Protein AF-A0A2E3U459-F1 (afdb_monomer_lite)

Secondary structure (DSSP, 8-state):
----STT--SSSTTHHHHHHHHHTT-SSHHHHHHHHHHHHTTSPPPTTSHHHHHHHTT---HHHHHHHHHHHS-HHHHGGGHHHHH-S-GGG--HHHHHHHHHHHHHHH-TTSTTHHHHHHHHHHHHHHHHHHHHHHHTTT-HHHHHHHHHHHHHHHHT-TT--TTSHHHHHHHHHHHHHHHHHHHHHHHHHH-HHHHHHHTT-S-GGGGGS-EEETTTEEE-HHHHHHHHHHHHHHHHTT-S---HHHHHHHHHHHHS-GGGTTS---THHHHHHHHHHHTTPPPPHHHHHHHTHHHHHTTT--S-SHHHHHHHHHHHHHHHHHHHHHHTT--HHHHHHHHHTHHHHHHHHHHHHHHHHHHHTTTHHHHTT--

Foldseek 3Di:
DPPDDLLDFQACFCVVVLLLVLQLQHLFSVVVVQVLVCLLLVHRDDCPPPQNVCSPNSNDDPVSVVVVVVVRHDPVSVVVVVVVVPDPPVSLDGRLVSLLSSLVSVCVVPVPALCNLLSVLSNVVSVVRNVLSVVLVVPPDDPVVSQVSVQVVNCVQLVQPPQGPVDPVSVLLSLLSNLLLVLLSLQVSCVRNDPVSVVVCPPPLGPLLQQAWDDDVLPDICASLNSVVVVLQCVLCVVVVHNHDDPLVLLQLQQLLLDDPVPNVDRGDSPVVVVVVVCSVVLDADHPVVCVNRRQSSQVVVVHGPDDPSNSSVSSSSSSRRVSVVVCVVVPDTSVVSSVSRNCSSVSNVVSVVSSVVSVVVVVVVPVVPVVPD

Sequence (374 aa):
MNFTSTADGILFNNLVSLIFREAERERTTGEVIRSGFSFVLRRKVGADSTLFRKFSQSKIQPEDVWSFLRRNLTENQLSEFSDIFADEDWSAHGDWELIDRTAKAFIAKDPRESTAIFWFFLRNLCRSEREIHAQLSQLSGDKLVLTSFYNGMVERIMILPGFDCQDPFSRQKYLVARVLYWAALVELYLRVSSEKYRKDIGNEKAALTFFLPQATNDKALIRSVEVFLNKQKQIWAYQCGKEKITDKRFFEDITNASLSPRQREKNPDISKVKKIFQRWRRGSPLRLVNLEKFIDPLYSAKSMTLRNEVTILMIPIINLFDYVQRQLLMQGLSNTEIESMFKEYNRYVDLVTQAYERTTHNINFIDYDIEAKL

Radius of gyration: 22.43 Å; chains: 1; bounding box: 54×61×64 Å

Structure (mmCIF, N/CA/C/O backbone):
data_AF-A0A2E3U459-F1
#
_entry.id   AF-A0A2E3U459-F1
#
loop_
_atom_site.group_PDB
_atom_site.id
_atom_site.type_symbol
_atom_site.label_atom_id
_atom_site.label_alt_id
_atom_site.label_comp_id
_atom_site.label_asym_id
_atom_site.label_entity_id
_atom_site.label_seq_id
_atom_site.pdbx_PDB_ins_code
_atom_site.Cartn_x
_atom_site.Cartn_y
_atom_site.Cartn_z
_atom_site.occupancy
_atom_site.B_iso_or_equiv
_atom_site.auth_seq_id
_atom_site.auth_comp_id
_atom_site.auth_asym_id
_atom_site.auth_atom_id
_atom_site.pdbx_PDB_model_num
ATOM 1 N N . MET A 1 1 ? 0.300 -11.472 17.219 1.00 34.12 1 MET A N 1
ATOM 2 C CA . MET A 1 1 ? -0.002 -10.220 17.943 1.00 34.12 1 MET A CA 1
ATOM 3 C C . MET A 1 1 ? -1.121 -10.541 18.915 1.00 34.12 1 MET A C 1
ATOM 5 O O . MET A 1 1 ? -2.147 -11.033 18.461 1.00 34.12 1 MET A O 1
ATOM 9 N N . ASN A 1 2 ? -0.895 -10.363 20.217 1.00 23.38 2 ASN A N 1
ATOM 10 C CA . ASN A 1 2 ? -1.951 -10.477 21.224 1.00 23.38 2 ASN A CA 1
ATOM 11 C C . ASN A 1 2 ? -2.655 -9.119 21.295 1.00 23.38 2 ASN A C 1
ATOM 13 O O . ASN A 1 2 ? -2.133 -8.191 21.899 1.00 23.38 2 ASN A O 1
ATOM 17 N N . PHE A 1 3 ? -3.779 -9.005 20.592 1.00 38.19 3 PHE A N 1
ATOM 18 C CA . PHE A 1 3 ? -4.669 -7.846 20.617 1.00 38.19 3 PHE A CA 1
ATOM 19 C C . PHE A 1 3 ? -5.677 -8.061 21.748 1.00 38.19 3 PHE A C 1
ATOM 21 O O . PHE A 1 3 ? -6.647 -8.801 21.582 1.00 38.19 3 PHE A O 1
ATOM 28 N N . THR A 1 4 ? -5.367 -7.555 22.941 1.00 31.73 4 THR A N 1
ATOM 29 C CA . THR A 1 4 ? -6.214 -7.699 24.140 1.00 31.73 4 THR A CA 1
ATOM 30 C C . THR A 1 4 ? -6.370 -6.396 24.920 1.00 31.73 4 THR A C 1
ATOM 32 O O . THR A 1 4 ? -6.851 -6.447 26.049 1.00 31.73 4 THR A O 1
ATOM 35 N N . SER A 1 5 ? -5.979 -5.240 24.374 1.00 36.59 5 SER A N 1
ATOM 36 C CA . SER A 1 5 ? -6.198 -3.961 25.054 1.00 36.59 5 SER A CA 1
ATOM 37 C C . SER A 1 5 ? -7.223 -3.107 24.316 1.00 36.59 5 SER A C 1
ATOM 39 O O . SER A 1 5 ? -7.267 -3.030 23.093 1.00 36.59 5 SER A O 1
ATOM 41 N N . THR A 1 6 ? -8.027 -2.402 25.104 1.00 38.84 6 THR A N 1
ATOM 42 C CA . THR A 1 6 ? -8.925 -1.298 24.728 1.00 38.84 6 THR A CA 1
ATOM 43 C C . THR A 1 6 ? -8.226 -0.147 23.977 1.00 38.84 6 THR A C 1
ATOM 45 O O . THR A 1 6 ? -8.877 0.818 23.583 1.00 38.84 6 THR A O 1
ATOM 48 N N . ALA A 1 7 ? -6.914 -0.261 23.746 1.00 39.72 7 ALA A N 1
ATOM 49 C CA . ALA A 1 7 ? -6.083 0.648 22.972 1.00 39.72 7 ALA A CA 1
ATOM 50 C C . ALA A 1 7 ? -6.072 0.339 21.463 1.00 39.72 7 ALA A C 1
ATOM 52 O O . ALA A 1 7 ? -5.478 1.099 20.708 1.00 39.72 7 ALA A O 1
ATOM 53 N N . ASP A 1 8 ? -6.718 -0.731 20.986 1.00 55.09 8 ASP A N 1
ATOM 54 C CA . ASP A 1 8 ? -6.738 -1.105 19.566 1.00 55.09 8 ASP A CA 1
ATOM 55 C C . ASP A 1 8 ? -7.752 -0.279 18.751 1.00 55.09 8 ASP A C 1
ATOM 57 O O . ASP A 1 8 ? -8.859 -0.729 18.472 1.00 55.09 8 ASP A O 1
ATOM 61 N N . GLY A 1 9 ? -7.386 0.937 18.337 1.00 58.59 9 GLY A N 1
ATOM 62 C CA . GLY A 1 9 ? -8.210 1.748 17.430 1.00 58.59 9 GLY A CA 1
ATOM 63 C C . GLY A 1 9 ? -8.584 1.062 16.110 1.00 58.59 9 GLY A C 1
ATOM 64 O O . GLY A 1 9 ? -7.989 0.058 15.699 1.00 58.59 9 GLY A O 1
ATOM 65 N N . ILE A 1 10 ? -9.626 1.591 15.465 1.00 72.12 10 ILE A N 1
ATOM 66 C CA . ILE A 1 10 ? -10.333 0.921 14.366 1.00 72.12 10 ILE A CA 1
ATOM 67 C C . ILE A 1 10 ? -9.652 1.153 13.016 1.00 72.12 10 ILE A C 1
ATOM 69 O O . ILE A 1 10 ? -9.473 0.229 12.225 1.00 72.12 10 ILE A O 1
ATOM 73 N N . LEU A 1 11 ? -9.279 2.393 12.711 1.00 75.00 11 LEU A N 1
ATOM 74 C CA . LEU A 1 11 ? -8.894 2.762 11.354 1.00 75.00 11 LEU A CA 1
ATOM 75 C C . LEU A 1 11 ? -7.394 2.963 11.259 1.00 75.00 11 LEU A C 1
ATOM 77 O O . LEU A 1 11 ? -6.711 2.222 10.545 1.00 75.00 11 LEU A O 1
ATOM 81 N N . PHE A 1 12 ? -6.854 3.915 12.006 1.00 72.50 12 PHE A N 1
ATOM 82 C CA . PHE A 1 12 ? -5.465 4.323 11.867 1.00 72.50 12 PHE A CA 1
ATOM 83 C C . PHE A 1 12 ? -4.547 3.752 12.932 1.00 72.50 12 PHE A C 1
ATOM 85 O O . PHE A 1 12 ? -3.337 3.768 12.739 1.00 72.50 12 PHE A O 1
ATOM 92 N N . ASN A 1 13 ? -5.069 3.193 14.019 1.00 65.75 13 ASN A N 1
ATOM 93 C CA . ASN A 1 13 ? -4.212 2.753 15.109 1.00 65.75 13 ASN A CA 1
ATOM 94 C C . ASN A 1 13 ? -3.290 1.568 14.752 1.00 65.75 13 ASN A C 1
ATOM 96 O O . ASN A 1 13 ? -3.774 0.497 14.389 1.00 65.75 13 ASN A O 1
ATOM 100 N N . ASN A 1 14 ? -1.974 1.711 14.883 1.00 61.81 14 ASN A N 1
ATOM 101 C CA . ASN A 1 14 ? -0.933 0.838 14.317 1.00 61.81 14 ASN A CA 1
ATOM 102 C C . ASN A 1 14 ? -0.624 1.044 12.819 1.00 61.81 14 ASN A C 1
ATOM 104 O O . ASN A 1 14 ? 0.179 0.280 12.288 1.00 61.81 14 ASN A O 1
ATOM 108 N N . LEU A 1 15 ? -1.207 2.024 12.113 1.00 66.19 15 LEU A N 1
ATOM 109 C CA . LEU A 1 15 ? -0.804 2.368 10.738 1.00 66.19 15 LEU A CA 1
ATOM 110 C C . LEU A 1 15 ? 0.677 2.717 10.687 1.00 66.19 15 LEU A C 1
ATOM 112 O O . LEU A 1 15 ? 1.437 2.159 9.899 1.00 66.19 15 LEU A O 1
ATOM 116 N N . VAL A 1 16 ? 1.081 3.640 11.546 1.00 59.34 16 VAL A N 1
ATOM 117 C CA . VAL A 1 16 ? 2.442 4.142 11.619 1.00 59.34 16 VAL A CA 1
ATOM 118 C C . VAL A 1 16 ? 3.347 3.010 12.092 1.00 59.34 16 VAL A C 1
ATOM 120 O O . VAL A 1 16 ? 4.376 2.781 11.469 1.00 59.34 16 VAL A O 1
ATOM 123 N N . SER A 1 17 ? 2.915 2.201 13.063 1.00 57.81 17 SER A N 1
ATOM 124 C CA . SER A 1 17 ? 3.640 0.995 13.497 1.00 57.81 17 SER A CA 1
ATOM 125 C C . SER A 1 17 ? 3.774 -0.092 12.416 1.00 57.81 17 SER A C 1
ATOM 127 O O . SER A 1 17 ? 4.816 -0.734 12.320 1.00 57.81 17 SER A O 1
ATOM 129 N N . LEU A 1 18 ? 2.763 -0.319 11.575 1.00 60.22 18 LEU A N 1
ATOM 130 C CA . LEU A 1 18 ? 2.802 -1.285 10.467 1.00 60.22 18 LEU A CA 1
ATOM 131 C C . LEU A 1 18 ? 3.670 -0.780 9.318 1.00 60.22 18 LEU A C 1
ATOM 133 O O . LEU A 1 18 ? 4.485 -1.538 8.793 1.00 60.22 18 LEU A O 1
ATOM 137 N N . ILE A 1 19 ? 3.560 0.509 8.986 1.00 60.44 19 ILE A N 1
ATOM 138 C CA . ILE A 1 19 ? 4.495 1.184 8.085 1.00 60.44 19 ILE A CA 1
ATOM 139 C C . ILE A 1 19 ? 5.910 1.084 8.663 1.00 60.44 19 ILE A C 1
ATOM 141 O O . ILE A 1 19 ? 6.836 0.801 7.911 1.00 60.44 19 ILE A O 1
ATOM 145 N N . PHE A 1 20 ? 6.089 1.259 9.977 1.00 53.72 20 PHE A N 1
ATOM 146 C CA . PHE A 1 20 ? 7.376 1.146 10.659 1.00 53.72 20 PHE A CA 1
ATOM 147 C C . PHE A 1 20 ? 7.918 -0.281 10.655 1.00 53.72 20 PHE A C 1
ATOM 149 O O . PHE A 1 20 ? 9.101 -0.433 10.403 1.00 53.72 20 PHE A O 1
ATOM 156 N N . ARG A 1 21 ? 7.104 -1.323 10.851 1.00 56.62 21 ARG A N 1
ATOM 157 C CA . ARG A 1 21 ? 7.537 -2.733 10.770 1.00 56.62 21 ARG A CA 1
ATOM 158 C C . ARG A 1 21 ? 7.889 -3.158 9.352 1.00 56.62 21 ARG A C 1
ATOM 160 O O . ARG A 1 21 ? 8.852 -3.891 9.145 1.00 56.62 21 ARG A O 1
ATOM 167 N N . GLU A 1 22 ? 7.170 -2.649 8.358 1.00 52.19 22 GLU A N 1
ATOM 168 C CA . GLU A 1 22 ? 7.613 -2.771 6.970 1.00 52.19 22 GLU A CA 1
ATOM 169 C C . GLU A 1 22 ? 8.895 -1.968 6.715 1.00 52.19 22 GLU A C 1
ATOM 171 O O . GLU A 1 22 ? 9.795 -2.415 5.998 1.00 52.19 22 GLU A O 1
ATOM 176 N N . ALA A 1 23 ? 9.031 -0.815 7.368 1.00 48.88 23 ALA A N 1
ATOM 177 C CA . ALA A 1 23 ? 10.212 0.028 7.297 1.00 48.88 23 ALA A CA 1
ATOM 178 C C . ALA A 1 23 ? 11.411 -0.454 8.120 1.00 48.88 23 ALA A C 1
ATOM 180 O O . ALA A 1 23 ? 12.526 -0.041 7.810 1.00 48.88 23 ALA A O 1
ATOM 181 N N . GLU A 1 24 ? 11.239 -1.353 9.098 1.00 46.94 24 GLU A N 1
ATOM 182 C CA . GLU A 1 24 ? 12.314 -1.981 9.882 1.00 46.94 24 GLU A CA 1
ATOM 183 C C . GLU A 1 24 ? 13.337 -2.645 8.954 1.00 46.94 24 GLU A C 1
ATOM 185 O O . GLU A 1 24 ? 14.460 -2.928 9.358 1.00 46.94 24 GLU A O 1
ATOM 190 N N . ARG A 1 25 ? 12.989 -2.869 7.685 1.00 50.03 25 ARG A N 1
ATOM 191 C CA . ARG A 1 25 ? 13.869 -3.445 6.676 1.00 50.03 25 ARG A CA 1
ATOM 192 C C . ARG A 1 25 ? 14.591 -2.410 5.793 1.00 50.03 25 ARG A C 1
ATOM 194 O O . ARG A 1 25 ? 15.445 -2.841 5.007 1.00 50.03 25 ARG A O 1
ATOM 201 N N . GLU A 1 26 ? 14.309 -1.090 5.864 1.00 46.47 26 GLU A N 1
ATOM 202 C CA . GLU A 1 26 ? 14.740 -0.099 4.843 1.00 46.47 26 GLU A CA 1
ATOM 203 C C . GLU A 1 26 ? 14.981 1.375 5.263 1.00 46.47 26 GLU A C 1
ATOM 205 O O . GLU A 1 26 ? 14.420 1.900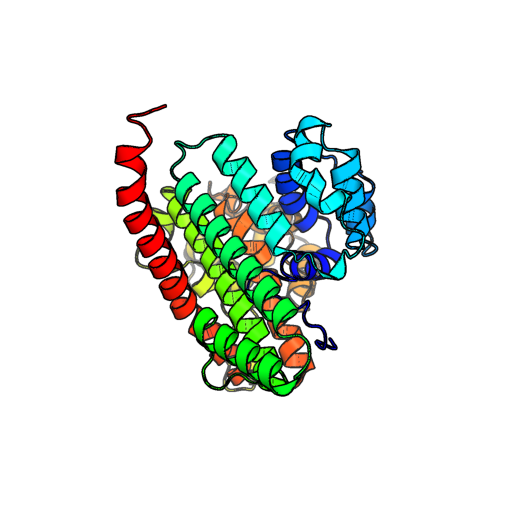 6.212 1.00 46.47 26 GLU A O 1
ATOM 210 N N . ARG A 1 27 ? 15.788 2.093 4.451 1.00 43.50 27 ARG A N 1
ATOM 211 C CA . ARG A 1 27 ? 16.067 3.550 4.539 1.00 43.50 27 ARG A CA 1
ATOM 212 C C . ARG A 1 27 ? 15.015 4.445 3.842 1.00 43.50 27 ARG A C 1
ATOM 214 O O . ARG A 1 27 ? 15.046 5.655 4.031 1.00 43.50 27 ARG A O 1
ATOM 221 N N . THR A 1 28 ? 14.120 3.885 3.021 1.00 44.66 28 THR A N 1
ATOM 222 C CA . THR A 1 28 ? 13.336 4.630 2.004 1.00 44.66 28 THR A CA 1
ATOM 223 C C . THR A 1 28 ? 11.901 4.955 2.423 1.00 44.66 28 THR A C 1
ATOM 225 O O . THR A 1 28 ? 11.441 6.060 2.160 1.00 44.66 28 THR A O 1
ATOM 228 N N . THR A 1 29 ? 11.227 4.092 3.194 1.00 46.66 29 THR A N 1
ATOM 229 C CA . THR A 1 29 ? 10.050 4.509 3.989 1.00 46.66 29 THR A CA 1
ATOM 230 C C . THR A 1 29 ? 10.434 5.648 4.936 1.00 46.66 29 THR A C 1
ATOM 232 O O . THR A 1 29 ? 9.652 6.556 5.198 1.00 46.66 29 THR A O 1
ATOM 235 N N . GLY A 1 30 ? 11.710 5.663 5.335 1.00 48.78 30 GLY A N 1
ATOM 236 C CA . GLY A 1 30 ? 12.344 6.760 6.039 1.00 48.78 30 GLY A CA 1
ATOM 237 C C . GLY A 1 30 ? 12.298 8.061 5.259 1.00 48.78 30 GLY A C 1
ATOM 238 O O . GLY A 1 30 ? 12.213 9.084 5.898 1.00 48.78 30 GLY A O 1
ATOM 239 N N . GLU A 1 31 ? 12.281 8.084 3.924 1.00 50.50 31 GLU A N 1
ATOM 240 C CA . GLU A 1 31 ? 12.182 9.326 3.146 1.00 50.50 31 GLU A CA 1
ATOM 241 C C . GLU A 1 31 ? 10.766 9.885 3.066 1.00 50.50 31 GLU A C 1
ATOM 243 O O . GLU A 1 31 ? 10.611 11.098 3.176 1.00 50.50 31 GLU A O 1
ATOM 248 N N . VAL A 1 32 ? 9.744 9.036 2.927 1.00 53.66 32 VAL A N 1
ATOM 249 C CA . VAL A 1 32 ? 8.334 9.467 2.988 1.00 53.66 32 VAL A CA 1
ATOM 250 C C . VAL A 1 32 ? 8.012 9.958 4.398 1.00 53.66 32 VAL A C 1
ATOM 252 O O . VAL A 1 32 ? 7.531 11.075 4.571 1.00 53.66 32 VAL A O 1
ATOM 255 N N . ILE A 1 33 ? 8.401 9.186 5.416 1.00 58.25 33 ILE A N 1
ATOM 256 C CA . ILE A 1 33 ? 8.259 9.558 6.827 1.00 58.25 33 ILE A CA 1
ATOM 257 C C . ILE A 1 33 ? 9.072 10.821 7.142 1.00 58.25 33 ILE A C 1
ATOM 259 O O . ILE A 1 33 ? 8.555 11.750 7.750 1.00 58.25 33 ILE A O 1
ATOM 263 N N . ARG A 1 34 ? 10.321 10.928 6.677 1.00 61.53 34 ARG A N 1
ATOM 264 C CA . ARG A 1 34 ? 11.170 12.126 6.831 1.00 61.53 34 ARG A CA 1
ATOM 265 C C . ARG A 1 34 ? 10.618 13.324 6.092 1.00 61.53 34 ARG A C 1
ATOM 267 O O . ARG A 1 34 ? 10.808 14.428 6.582 1.00 61.53 34 ARG A O 1
ATOM 274 N N . SER A 1 35 ? 9.952 13.141 4.956 1.00 53.75 35 SER A N 1
ATOM 275 C CA . SER A 1 35 ? 9.258 14.222 4.250 1.00 53.75 35 SER A CA 1
ATOM 276 C C . SER A 1 35 ? 8.041 14.683 5.052 1.00 53.75 35 SER A C 1
ATOM 278 O O . SER A 1 35 ? 7.885 15.885 5.241 1.00 53.75 35 SER A O 1
ATOM 280 N N . GLY A 1 36 ? 7.275 13.753 5.636 1.00 58.12 36 GLY A N 1
ATOM 281 C CA . GLY A 1 36 ? 6.204 14.053 6.594 1.00 58.12 36 GLY A CA 1
ATOM 282 C C . GLY A 1 36 ? 6.707 14.816 7.824 1.00 58.12 36 GLY A C 1
ATOM 283 O O . GLY A 1 36 ? 6.218 15.902 8.119 1.00 58.12 36 GLY A O 1
ATOM 284 N N . PHE A 1 37 ? 7.767 14.338 8.483 1.00 62.78 37 PHE A N 1
ATOM 285 C CA . PHE A 1 37 ? 8.395 15.062 9.594 1.00 62.78 37 PHE A CA 1
ATOM 286 C C . PHE A 1 37 ? 8.996 16.395 9.156 1.00 62.78 37 PHE A C 1
ATOM 288 O O . PHE A 1 37 ? 8.890 17.369 9.886 1.00 62.78 37 PHE A O 1
ATOM 295 N N . SER A 1 38 ? 9.607 16.479 7.973 1.00 57.81 38 SER A N 1
ATOM 296 C CA . SER A 1 38 ? 10.156 17.747 7.478 1.00 57.81 38 SER A CA 1
ATOM 297 C C . SER A 1 38 ? 9.061 18.779 7.235 1.00 57.81 38 SER A C 1
ATOM 299 O O . SER A 1 38 ? 9.273 19.971 7.450 1.00 57.81 38 SER A O 1
ATOM 301 N N . PHE A 1 39 ? 7.884 18.314 6.820 1.00 56.72 39 PHE A N 1
ATOM 302 C CA . PHE A 1 39 ? 6.702 19.137 6.642 1.00 56.72 39 PHE A CA 1
ATOM 303 C C . PHE A 1 39 ? 6.140 19.613 7.989 1.00 56.72 39 PHE A C 1
ATOM 305 O O . PHE A 1 39 ? 6.008 20.818 8.192 1.00 56.72 39 PHE A O 1
ATOM 312 N N . VAL A 1 40 ? 5.903 18.692 8.933 1.00 57.31 40 VAL A N 1
ATOM 313 C CA . VAL A 1 40 ? 5.402 19.003 10.289 1.00 57.31 40 VAL A CA 1
ATOM 314 C C . VAL A 1 40 ? 6.350 19.951 11.026 1.00 57.31 40 VAL A C 1
ATOM 316 O O . VAL A 1 40 ? 5.928 20.947 11.607 1.00 57.31 40 VAL A O 1
ATOM 319 N N . LEU A 1 41 ? 7.653 19.690 10.947 1.00 58.22 41 LEU A N 1
ATOM 320 C CA . LEU A 1 41 ? 8.685 20.499 11.593 1.00 58.22 41 LEU A CA 1
ATOM 321 C C . LEU A 1 41 ? 9.022 21.779 10.812 1.00 58.22 41 LEU A C 1
ATOM 323 O O . LEU A 1 41 ? 9.841 22.567 11.278 1.00 58.22 41 LEU A O 1
ATOM 327 N N . ARG A 1 42 ? 8.437 21.976 9.619 1.00 59.34 42 ARG A N 1
ATOM 328 C CA . ARG A 1 42 ? 8.737 23.071 8.675 1.00 59.34 42 ARG A CA 1
ATOM 329 C C . ARG A 1 42 ? 10.238 23.262 8.411 1.00 59.34 42 ARG A C 1
ATOM 331 O O . ARG A 1 42 ? 10.707 24.372 8.176 1.00 59.34 42 ARG A O 1
ATOM 338 N N . ARG A 1 43 ? 11.010 22.174 8.441 1.00 60.09 43 ARG A N 1
ATOM 339 C CA . ARG A 1 43 ? 12.459 22.178 8.202 1.00 60.09 43 ARG A CA 1
ATOM 340 C C . ARG A 1 43 ? 12.936 20.849 7.658 1.00 60.09 43 ARG A C 1
ATOM 342 O O . ARG A 1 43 ? 12.358 19.809 7.941 1.00 60.09 43 ARG A O 1
ATOM 349 N N . LYS A 1 44 ? 14.045 20.860 6.924 1.00 63.31 44 LYS A N 1
ATOM 350 C CA . LYS A 1 44 ? 14.628 19.636 6.372 1.00 63.31 44 LYS A CA 1
ATOM 351 C C . LYS A 1 44 ? 15.141 18.737 7.496 1.00 63.31 44 LYS A C 1
ATOM 353 O O . LYS A 1 44 ? 16.050 19.111 8.232 1.00 63.31 44 LYS A O 1
ATOM 358 N N . VAL A 1 45 ? 14.607 17.526 7.580 1.00 61.16 45 VAL A N 1
ATOM 359 C CA . VAL A 1 45 ? 15.110 16.505 8.493 1.00 61.16 45 VAL A CA 1
ATOM 360 C C . VAL A 1 45 ? 16.166 15.662 7.780 1.00 61.16 45 VAL A C 1
ATOM 362 O O . VAL A 1 45 ? 15.951 15.129 6.685 1.00 61.16 45 VAL A O 1
ATOM 365 N N . GLY A 1 46 ? 17.354 15.583 8.380 1.00 56.47 46 GLY A N 1
ATOM 366 C CA . GLY A 1 46 ? 18.466 14.787 7.867 1.00 56.47 46 GLY A CA 1
ATOM 367 C C . GLY A 1 46 ? 18.242 13.286 8.062 1.00 56.47 46 GLY A C 1
ATOM 368 O O . GLY A 1 46 ? 17.640 12.867 9.049 1.00 56.47 46 GLY A O 1
ATOM 369 N N . ALA A 1 47 ? 18.764 12.474 7.139 1.00 52.09 47 ALA A N 1
ATOM 370 C CA . ALA A 1 47 ? 18.749 11.012 7.256 1.00 52.09 47 ALA A CA 1
ATOM 371 C C . ALA A 1 47 ? 19.568 10.497 8.461 1.00 52.09 47 ALA A C 1
ATOM 373 O O . ALA A 1 47 ? 19.337 9.387 8.929 1.00 52.09 47 ALA A O 1
ATOM 374 N N . ASP A 1 48 ? 20.478 11.322 8.989 1.00 51.81 48 ASP A N 1
ATOM 375 C CA . ASP A 1 48 ? 21.363 10.984 10.110 1.00 51.81 48 ASP A CA 1
ATOM 376 C C . ASP A 1 48 ? 20.790 11.312 11.492 1.00 51.81 48 ASP A C 1
ATOM 378 O O . ASP A 1 48 ? 21.480 11.108 12.500 1.00 51.81 48 ASP A O 1
ATOM 382 N N . SER A 1 49 ? 19.548 11.811 11.564 1.00 65.56 49 SER A N 1
ATOM 383 C CA . SER A 1 49 ? 18.899 12.051 12.852 1.00 65.56 49 SER A CA 1
ATOM 384 C C . SER A 1 49 ? 18.829 10.745 13.650 1.00 65.56 49 SER A C 1
ATOM 386 O O . SER A 1 49 ? 18.680 9.660 13.084 1.00 65.56 49 SER A O 1
ATOM 388 N N . THR A 1 50 ? 18.947 10.826 14.977 1.00 69.25 50 THR A N 1
ATOM 389 C CA . THR A 1 50 ? 18.935 9.640 15.849 1.00 69.25 50 THR A CA 1
ATOM 390 C C . THR A 1 50 ? 17.691 8.779 15.619 1.00 69.25 50 THR A C 1
ATOM 392 O O . THR A 1 50 ? 17.799 7.556 15.632 1.00 69.25 50 THR A O 1
ATOM 395 N N . LEU A 1 51 ? 16.550 9.407 15.305 1.00 70.38 51 LEU A N 1
ATOM 396 C CA . LEU A 1 51 ? 15.322 8.721 14.910 1.00 70.38 51 LEU A CA 1
ATOM 397 C C . LEU A 1 51 ? 15.525 7.900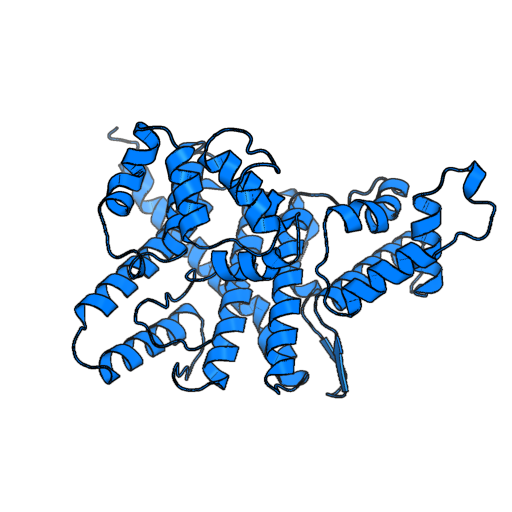 13.632 1.00 70.38 51 LEU A C 1
ATOM 399 O O . LEU A 1 51 ? 15.316 6.693 13.646 1.00 70.38 51 LEU A O 1
ATOM 403 N N . PHE A 1 52 ? 15.991 8.524 12.545 1.00 62.97 52 PHE A N 1
ATOM 404 C CA . PHE A 1 52 ? 16.177 7.844 11.255 1.00 62.97 52 PHE A CA 1
ATOM 405 C C . PHE A 1 52 ? 17.330 6.828 11.266 1.00 62.97 52 PHE A C 1
ATOM 407 O O . PHE A 1 52 ? 17.320 5.855 10.510 1.00 62.97 52 PHE A O 1
ATOM 414 N N . ARG A 1 53 ? 18.290 6.980 12.184 1.00 63.59 53 ARG A N 1
ATOM 415 C CA . ARG A 1 53 ? 19.332 5.981 12.436 1.00 63.59 53 ARG A CA 1
ATOM 416 C C . ARG A 1 53 ? 18.776 4.758 13.157 1.00 63.59 53 ARG A C 1
ATOM 418 O O . ARG A 1 53 ? 18.998 3.648 12.678 1.00 63.59 53 ARG A O 1
ATOM 425 N N . LYS A 1 54 ? 18.023 4.952 14.247 1.00 64.50 54 LYS A N 1
ATOM 426 C CA . LYS A 1 54 ? 17.320 3.865 14.955 1.00 64.50 54 LYS A CA 1
ATOM 427 C C . LYS A 1 54 ? 16.328 3.153 14.037 1.00 64.50 54 LYS A C 1
ATOM 429 O O . LYS A 1 54 ? 16.287 1.927 14.017 1.00 64.50 54 LYS A O 1
ATOM 434 N N . PHE A 1 55 ? 15.635 3.921 13.205 1.00 57.59 55 PHE A N 1
ATOM 435 C CA . PHE A 1 55 ? 14.782 3.446 12.121 1.00 57.59 55 PHE A CA 1
ATOM 436 C C . PHE A 1 55 ? 15.546 2.549 11.136 1.00 57.59 55 PHE A C 1
ATOM 438 O O . PHE A 1 55 ? 15.155 1.412 10.910 1.00 57.59 55 PHE A O 1
ATOM 445 N N . SER A 1 56 ? 16.704 2.994 10.630 1.00 50.12 56 SER A N 1
ATOM 446 C CA . SER A 1 56 ? 17.529 2.196 9.704 1.00 50.12 56 SER A CA 1
ATOM 447 C C . SER A 1 56 ? 18.127 0.919 10.313 1.00 50.12 56 SER A C 1
ATOM 449 O O . SER A 1 56 ? 18.640 0.078 9.577 1.00 50.12 56 SER A O 1
ATOM 451 N N . GLN A 1 57 ? 18.101 0.803 11.644 1.00 56.69 57 GLN A N 1
ATOM 452 C CA . GLN A 1 57 ? 18.645 -0.312 12.421 1.00 56.69 57 GLN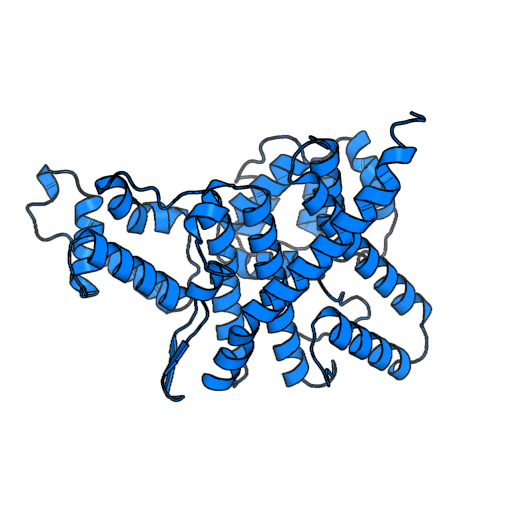 A CA 1
ATOM 453 C C . GLN A 1 57 ? 17.559 -1.200 13.043 1.00 56.69 57 GLN A C 1
ATOM 455 O O . GLN A 1 57 ? 17.910 -2.089 13.816 1.00 56.69 57 GLN A O 1
ATOM 460 N N . SER A 1 58 ? 16.276 -0.958 12.746 1.00 49.53 58 SER A N 1
ATOM 461 C CA . SER A 1 58 ? 15.152 -1.731 13.302 1.00 49.53 58 SER A CA 1
ATOM 462 C C . SER A 1 58 ? 15.067 -1.667 14.838 1.00 49.53 58 SER A C 1
ATOM 464 O O . SER A 1 58 ? 14.708 -2.637 15.496 1.00 49.53 58 SER A O 1
ATOM 466 N N . LYS A 1 59 ? 15.459 -0.533 15.430 1.00 62.38 59 LYS A N 1
ATOM 467 C CA . LYS A 1 59 ? 15.495 -0.314 16.891 1.00 62.38 59 LYS A CA 1
ATOM 468 C C . LYS A 1 59 ? 14.587 0.826 17.343 1.00 62.38 59 LYS A C 1
ATOM 470 O O . LYS A 1 59 ? 14.777 1.350 18.436 1.00 62.38 59 LYS A O 1
ATOM 475 N N . ILE A 1 60 ? 13.683 1.266 16.472 1.00 60.91 60 ILE A N 1
ATOM 476 C CA . ILE A 1 60 ? 12.776 2.369 16.765 1.00 60.91 60 ILE A CA 1
ATOM 477 C C . ILE A 1 60 ? 11.664 1.885 17.696 1.00 60.91 60 ILE A C 1
ATOM 479 O O . ILE A 1 60 ? 11.057 0.848 17.448 1.00 60.91 60 ILE A O 1
ATOM 483 N N . GLN A 1 61 ? 11.425 2.632 18.763 1.00 60.53 61 GLN A N 1
ATOM 484 C CA . GLN A 1 61 ? 10.277 2.462 19.649 1.00 60.53 61 GLN A CA 1
ATOM 485 C C . GLN A 1 61 ? 9.324 3.660 19.490 1.00 60.53 61 GLN A C 1
ATOM 487 O O . GLN A 1 61 ? 9.767 4.718 19.026 1.00 60.53 61 GLN A O 1
ATOM 492 N N . PRO A 1 62 ? 8.033 3.547 19.845 1.00 56.38 62 PRO A N 1
ATOM 493 C CA . PRO A 1 62 ? 7.099 4.677 19.803 1.00 56.38 62 PRO A CA 1
ATOM 494 C C . PRO A 1 62 ? 7.640 5.934 20.509 1.00 56.38 62 PRO A C 1
ATOM 496 O O . PRO A 1 62 ? 7.539 7.047 19.986 1.00 56.38 62 PRO A O 1
ATOM 499 N N . GLU A 1 63 ? 8.336 5.761 21.634 1.00 62.75 63 GLU A N 1
ATOM 500 C CA . GLU A 1 63 ? 8.938 6.841 22.422 1.00 62.75 63 GLU A CA 1
ATOM 501 C C . GLU A 1 63 ? 10.051 7.571 21.661 1.00 62.75 63 GLU A C 1
ATOM 503 O O . GLU A 1 63 ? 10.311 8.749 21.918 1.00 62.75 63 GLU A O 1
ATOM 508 N N . ASP A 1 64 ? 10.709 6.912 20.701 1.00 67.12 64 ASP A N 1
ATOM 509 C CA . ASP A 1 64 ? 11.731 7.543 19.866 1.00 67.12 64 ASP A CA 1
ATOM 510 C C . ASP A 1 64 ? 11.122 8.591 18.936 1.00 67.12 64 ASP A C 1
ATOM 512 O O . ASP A 1 64 ? 11.711 9.660 18.751 1.00 67.12 64 ASP A O 1
ATOM 516 N N . VAL A 1 65 ? 9.947 8.303 18.368 1.00 65.31 65 VAL A N 1
ATOM 517 C CA . VAL A 1 65 ? 9.220 9.210 17.470 1.00 65.31 65 VAL A CA 1
ATOM 518 C C . VAL A 1 65 ? 8.790 10.466 18.224 1.00 65.31 65 VAL A C 1
ATOM 520 O O . VAL A 1 65 ? 9.022 11.585 17.759 1.00 65.31 65 VAL A O 1
ATOM 523 N N . TRP A 1 66 ? 8.250 10.291 19.427 1.00 62.28 66 TRP A N 1
ATOM 524 C CA . TRP A 1 66 ? 7.797 11.399 20.263 1.00 62.28 66 TRP A CA 1
ATOM 525 C C . TRP A 1 66 ? 8.951 12.190 20.874 1.00 62.28 66 TRP A C 1
ATOM 527 O O . TRP A 1 66 ? 8.936 13.420 20.847 1.00 62.28 66 TRP A O 1
ATOM 537 N N . SER A 1 67 ? 10.016 11.518 21.317 1.00 67.81 67 SER A N 1
ATOM 538 C CA . SER A 1 67 ? 11.258 12.178 21.745 1.00 67.81 67 SER A CA 1
ATOM 539 C C . SER A 1 67 ? 11.868 13.006 20.619 1.00 67.81 67 SER A C 1
ATOM 541 O O . SER A 1 67 ? 12.406 14.092 20.848 1.00 67.81 67 SER A O 1
ATOM 543 N N . PHE A 1 68 ? 11.790 12.501 19.387 1.00 71.75 68 PHE A N 1
ATOM 544 C CA . PHE A 1 68 ? 12.225 13.236 18.215 1.00 71.75 68 PHE A CA 1
ATOM 545 C C . PHE A 1 68 ? 11.348 14.466 17.980 1.00 71.75 68 PHE A C 1
ATOM 547 O O . PHE A 1 68 ? 11.896 15.556 17.848 1.00 71.75 68 PHE A O 1
ATOM 554 N N . LEU A 1 69 ? 10.021 14.342 18.000 1.00 66.38 69 LEU A N 1
ATOM 555 C CA . LEU A 1 69 ? 9.116 15.486 17.872 1.00 66.38 69 LEU A CA 1
ATOM 556 C C . LEU A 1 69 ? 9.353 16.534 18.968 1.00 66.38 69 LEU A C 1
ATOM 558 O O . LEU A 1 69 ? 9.575 17.698 18.644 1.00 66.38 69 LEU A O 1
ATOM 562 N N . ARG A 1 70 ? 9.439 16.128 20.241 1.00 67.31 70 ARG A N 1
ATOM 563 C CA . ARG A 1 70 ? 9.641 17.037 21.382 1.00 67.31 70 ARG A CA 1
ATOM 564 C C . ARG A 1 70 ? 10.917 17.870 21.264 1.00 67.31 70 ARG A C 1
ATOM 566 O O . ARG A 1 70 ? 10.928 19.052 21.574 1.00 67.31 70 ARG A O 1
ATOM 573 N N . ARG A 1 71 ? 12.000 17.254 20.785 1.00 69.94 71 ARG A N 1
ATOM 574 C CA . ARG A 1 71 ? 13.286 17.937 20.560 1.00 69.94 71 ARG A CA 1
ATOM 575 C C . ARG A 1 71 ? 13.282 18.842 19.339 1.00 69.94 71 ARG A C 1
ATOM 577 O O . ARG A 1 71 ? 14.210 19.632 19.178 1.00 69.94 71 ARG A O 1
ATOM 584 N N . ASN A 1 72 ? 12.327 18.651 18.430 1.00 66.56 72 ASN A N 1
ATOM 585 C CA . ASN A 1 72 ? 12.371 19.283 17.125 1.00 66.56 72 ASN A CA 1
ATOM 586 C C . ASN A 1 72 ? 11.267 20.311 16.855 1.00 66.56 72 ASN A C 1
ATOM 588 O O . ASN A 1 72 ? 11.408 21.051 15.879 1.00 66.56 72 ASN A O 1
ATOM 592 N N . LEU A 1 73 ? 10.235 20.376 17.686 1.00 67.12 73 LEU A N 1
ATOM 593 C CA . LEU A 1 73 ? 9.163 21.368 17.630 1.00 67.12 73 LEU A CA 1
ATOM 594 C C . LEU A 1 73 ? 9.537 22.613 18.460 1.00 67.12 73 LEU A C 1
ATOM 596 O O . LEU A 1 73 ? 10.238 22.500 19.464 1.00 67.12 73 LEU A O 1
ATOM 600 N N . THR A 1 74 ? 9.095 23.801 18.041 1.00 66.75 74 THR A N 1
ATOM 601 C CA . THR A 1 74 ? 9.213 25.041 18.841 1.00 66.75 74 THR A CA 1
ATOM 602 C C . THR A 1 74 ? 8.232 25.034 20.014 1.00 66.75 74 THR A C 1
ATOM 604 O O . THR A 1 74 ? 7.281 24.268 19.982 1.00 66.75 74 THR A O 1
ATOM 607 N N . GLU A 1 75 ? 8.380 25.900 21.024 1.00 63.34 75 GLU A N 1
ATOM 608 C CA . GLU A 1 75 ? 7.403 25.998 22.132 1.00 63.34 75 GLU A CA 1
ATOM 609 C C . GLU A 1 75 ? 5.966 26.242 21.654 1.00 63.34 75 GLU A C 1
ATOM 611 O O . GLU A 1 75 ? 5.051 25.584 22.134 1.00 63.34 75 GLU A O 1
ATOM 616 N N . ASN A 1 76 ? 5.768 27.095 20.644 1.00 63.44 76 ASN A N 1
ATOM 617 C CA . ASN A 1 76 ? 4.449 27.321 20.040 1.00 63.44 76 ASN A CA 1
ATOM 618 C C . ASN A 1 76 ? 3.907 26.096 19.297 1.00 63.44 76 ASN A C 1
ATOM 620 O O . ASN A 1 76 ? 2.702 25.940 19.168 1.00 63.44 76 ASN A O 1
ATOM 624 N N . GLN A 1 77 ? 4.783 25.245 18.764 1.00 62.66 77 GLN A N 1
ATOM 625 C CA . GLN A 1 77 ? 4.358 23.986 18.167 1.00 62.66 77 GLN A CA 1
ATOM 626 C C . GLN A 1 77 ? 4.112 22.940 19.252 1.00 62.66 77 GLN A C 1
ATOM 628 O O . GLN A 1 77 ? 3.121 22.236 19.171 1.00 62.66 77 GLN A O 1
ATOM 633 N N . LEU A 1 78 ? 4.965 22.861 20.278 1.00 61.91 78 LEU A N 1
ATOM 634 C CA . LEU A 1 78 ? 4.835 21.980 21.440 1.00 61.91 78 LEU A CA 1
ATOM 635 C C . LEU A 1 78 ? 3.578 22.278 22.250 1.00 61.91 78 LEU A C 1
ATOM 637 O O . LEU A 1 78 ? 2.997 21.338 22.774 1.00 61.91 78 LEU A O 1
ATOM 641 N N . SER A 1 79 ? 3.135 23.535 22.324 1.00 61.06 79 SER A N 1
ATOM 642 C CA . SER A 1 79 ? 1.853 23.894 22.933 1.00 61.06 79 SER A CA 1
ATOM 643 C C . SER A 1 79 ? 0.667 23.355 22.136 1.00 61.06 79 SER A C 1
ATOM 645 O O . SER A 1 79 ? -0.368 23.056 22.716 1.00 61.06 79 SER A O 1
ATOM 647 N N . GLU A 1 80 ? 0.815 23.094 20.832 1.00 58.84 80 GLU A N 1
ATOM 648 C CA . GLU A 1 80 ? -0.185 22.308 20.105 1.00 58.84 80 GLU A CA 1
ATOM 649 C C . GLU A 1 80 ? -0.189 20.830 20.528 1.00 58.84 80 GLU A C 1
ATOM 651 O O . GLU A 1 80 ? -1.183 20.153 20.298 1.00 58.84 80 GLU A O 1
ATOM 656 N N . PHE A 1 81 ? 0.880 20.327 21.150 1.00 53.50 81 PHE A N 1
ATOM 657 C CA . PHE A 1 81 ? 1.005 18.967 21.689 1.00 53.50 81 PHE A CA 1
ATOM 658 C C . PHE A 1 81 ? 0.977 18.948 23.234 1.00 53.50 81 PHE A C 1
ATOM 660 O O . PHE A 1 81 ? 1.308 17.923 23.826 1.00 53.50 81 PHE A O 1
ATOM 667 N N . SER A 1 82 ? 0.622 20.051 23.910 1.00 54.25 82 SER A N 1
ATOM 668 C CA . SER A 1 82 ? 0.739 20.166 25.375 1.00 54.25 82 SER A CA 1
ATOM 669 C C . SER A 1 82 ? -0.087 19.126 26.116 1.00 54.25 82 SER A C 1
ATOM 671 O O . SER A 1 82 ? 0.393 18.562 27.092 1.00 54.25 82 SER A O 1
ATOM 673 N N . ASP A 1 83 ? -1.284 18.834 25.609 1.00 52.94 83 ASP A N 1
ATOM 674 C CA . ASP A 1 83 ? -2.211 17.869 26.208 1.00 52.94 83 ASP A CA 1
ATOM 675 C C . ASP A 1 83 ? -1.640 16.444 26.164 1.00 52.94 83 ASP A C 1
ATOM 677 O O . ASP A 1 83 ? -1.877 15.655 27.064 1.00 52.94 83 ASP A O 1
ATOM 681 N N . ILE A 1 84 ? -0.817 16.147 25.153 1.00 49.09 84 ILE A N 1
ATOM 682 C CA . ILE A 1 84 ? -0.131 14.861 24.986 1.00 49.09 84 ILE A CA 1
ATOM 683 C C . ILE A 1 84 ? 1.076 14.775 25.926 1.00 49.09 84 ILE A C 1
ATOM 685 O O . ILE A 1 84 ? 1.354 13.733 26.494 1.00 49.09 84 ILE A O 1
ATOM 689 N N . PHE A 1 85 ? 1.823 15.872 26.098 1.00 46.50 85 PHE A N 1
ATOM 690 C CA . PHE A 1 85 ? 2.994 15.895 26.984 1.00 46.50 85 PHE A CA 1
ATOM 691 C C . PHE A 1 85 ? 2.648 15.968 28.476 1.00 46.50 85 PHE A C 1
ATOM 693 O O . PHE A 1 85 ? 3.551 15.784 29.296 1.00 46.50 85 PHE A O 1
ATOM 700 N N . ALA A 1 86 ? 1.392 16.277 28.805 1.00 47.81 86 ALA A N 1
ATOM 701 C CA . ALA A 1 86 ? 0.868 16.316 30.164 1.00 47.81 86 ALA A CA 1
ATOM 702 C C . ALA A 1 86 ? 0.265 14.974 30.615 1.00 47.81 86 ALA A C 1
ATOM 704 O O . ALA A 1 86 ? 0.173 14.751 31.820 1.00 47.81 86 ALA A O 1
ATOM 705 N N . ASP A 1 87 ? -0.122 14.099 29.680 1.00 46.25 87 ASP A N 1
ATOM 706 C CA . ASP A 1 87 ? -0.708 12.795 29.991 1.00 46.25 87 ASP A CA 1
ATOM 707 C C . ASP A 1 87 ? 0.395 11.737 30.172 1.00 46.25 87 ASP A C 1
ATOM 709 O O . ASP A 1 87 ? 1.222 11.502 29.289 1.00 46.25 87 ASP A O 1
ATOM 713 N N . GLU A 1 88 ? 0.456 11.118 31.352 1.00 42.59 88 GLU A N 1
ATOM 714 C CA . GLU A 1 88 ? 1.450 10.079 31.659 1.00 42.59 88 GLU A CA 1
ATOM 715 C C . GLU A 1 88 ? 1.043 8.701 31.103 1.00 42.59 88 GLU A C 1
ATOM 717 O O . GLU A 1 88 ? 1.901 7.822 30.969 1.00 42.59 88 GLU A O 1
ATOM 722 N N . ASP A 1 89 ? -0.231 8.512 30.730 1.00 50.19 89 ASP A N 1
ATOM 723 C CA . ASP A 1 89 ? -0.750 7.258 30.173 1.00 50.19 89 ASP A CA 1
ATOM 724 C C . ASP A 1 89 ? -0.784 7.265 28.638 1.00 50.19 89 ASP A C 1
ATOM 726 O O . ASP A 1 89 ? -1.811 7.355 27.962 1.00 50.19 89 ASP A O 1
ATOM 730 N N . TRP A 1 90 ? 0.406 7.092 28.076 1.00 48.75 90 TRP A N 1
ATOM 731 C CA . TRP A 1 90 ? 0.664 6.997 26.641 1.00 48.75 90 TRP A CA 1
ATOM 732 C C . TRP A 1 90 ? -0.084 5.858 25.933 1.00 48.75 90 TRP A C 1
ATOM 734 O O . TRP A 1 90 ? -0.154 5.852 24.704 1.00 48.75 90 TRP A O 1
ATOM 744 N N . SER A 1 91 ? -0.653 4.898 26.672 1.00 49.38 91 SER A N 1
ATOM 745 C CA . SER A 1 91 ? -1.433 3.798 26.095 1.00 49.38 91 SER A CA 1
ATOM 746 C C . SER A 1 91 ? -2.806 4.235 25.563 1.00 49.38 91 SER A C 1
ATOM 748 O O . SER A 1 91 ? -3.421 3.500 24.787 1.00 49.38 91 SER A O 1
ATOM 750 N N . ALA A 1 92 ? -3.256 5.444 25.920 1.00 51.09 92 ALA A N 1
ATOM 751 C CA . ALA A 1 92 ? -4.509 6.041 25.462 1.00 51.09 92 ALA A CA 1
ATOM 752 C C . ALA A 1 92 ? -4.409 6.748 24.090 1.00 51.09 92 ALA A C 1
ATOM 754 O O . ALA A 1 92 ? -5.438 7.057 23.482 1.00 51.09 92 ALA A O 1
ATOM 755 N N . HIS A 1 93 ? -3.194 6.986 23.580 1.00 57.66 93 HIS A N 1
ATOM 756 C CA . HIS A 1 93 ? -2.943 7.754 22.356 1.00 57.66 93 HIS A CA 1
ATOM 757 C C . HIS A 1 93 ? -2.559 6.837 21.184 1.00 57.66 93 HIS A C 1
ATOM 759 O O . HIS A 1 93 ? -1.514 6.188 21.197 1.00 57.66 93 HIS A O 1
ATOM 765 N N . GLY A 1 94 ? -3.406 6.778 20.150 1.00 62.56 94 GLY A N 1
ATOM 766 C CA . GLY A 1 94 ? -3.179 5.950 18.959 1.00 62.56 94 GLY A CA 1
ATOM 767 C C . GLY A 1 94 ? -2.534 6.697 17.785 1.00 62.56 94 GLY A C 1
ATOM 768 O O . GLY A 1 94 ? -2.492 7.926 17.744 1.00 62.56 94 GLY A O 1
ATOM 769 N N . ASP A 1 95 ? -2.095 5.954 16.762 1.00 68.00 95 ASP A N 1
ATOM 770 C CA . ASP A 1 95 ? -1.468 6.518 15.544 1.00 68.00 95 ASP A CA 1
ATOM 771 C C . ASP A 1 95 ? -2.365 7.540 14.800 1.00 68.00 95 ASP A C 1
ATOM 773 O O . ASP A 1 95 ? -1.860 8.370 14.038 1.00 68.00 95 ASP A O 1
ATOM 777 N N . TRP A 1 96 ? -3.687 7.508 15.028 1.00 73.94 96 TRP A N 1
ATOM 778 C CA . TRP A 1 96 ? -4.657 8.480 14.505 1.00 73.94 96 TRP A CA 1
ATOM 779 C C . TRP A 1 96 ? -4.344 9.922 14.929 1.00 73.94 96 TRP A C 1
ATOM 781 O O . TRP A 1 96 ? -4.606 10.856 14.173 1.00 73.94 96 TRP A O 1
ATOM 791 N N . GLU A 1 97 ? -3.739 10.134 16.098 1.00 70.00 97 GLU A N 1
ATOM 792 C CA . GLU A 1 97 ? -3.442 11.480 16.590 1.00 70.00 97 GLU A CA 1
ATOM 793 C C . GLU A 1 97 ? -2.317 12.149 15.791 1.00 70.00 97 GLU A C 1
ATOM 795 O O . GLU A 1 97 ? -2.403 13.330 15.444 1.00 70.00 97 GLU A O 1
ATOM 800 N N . LEU A 1 98 ? -1.292 11.382 15.400 1.00 69.69 98 LEU A N 1
ATOM 801 C CA . LEU A 1 98 ? -0.234 11.879 14.517 1.00 69.69 98 LEU A CA 1
ATOM 802 C C . LEU A 1 98 ? -0.800 12.291 13.149 1.00 69.69 98 LEU A C 1
ATOM 804 O O . LEU A 1 98 ? -0.354 13.283 12.562 1.00 69.69 98 LEU A O 1
ATOM 808 N N . ILE A 1 99 ? -1.796 11.555 12.651 1.00 76.75 99 ILE A N 1
ATOM 809 C CA . ILE A 1 99 ? -2.471 11.847 11.382 1.00 76.75 99 ILE A CA 1
ATOM 810 C C . ILE A 1 99 ? -3.330 13.108 11.504 1.00 76.75 99 ILE A C 1
ATOM 812 O O . ILE A 1 99 ? -3.191 13.989 10.655 1.00 76.75 99 ILE A O 1
ATOM 816 N N . ASP A 1 100 ? -4.145 13.253 12.559 1.00 78.25 100 ASP A N 1
ATOM 817 C CA . ASP A 1 100 ? -4.966 14.456 12.787 1.00 78.25 100 ASP A CA 1
ATOM 818 C C . ASP A 1 100 ? -4.104 15.722 12.831 1.00 78.25 100 ASP A C 1
ATOM 820 O O . ASP A 1 100 ? -4.388 16.714 12.154 1.00 78.25 100 ASP A O 1
ATOM 824 N N . ARG A 1 101 ? -2.999 15.674 13.581 1.00 69.44 101 ARG A N 1
ATOM 825 C CA . ARG A 1 101 ? -2.069 16.803 13.720 1.00 69.44 101 ARG A CA 1
ATOM 826 C C . ARG A 1 101 ? -1.349 17.110 12.409 1.00 69.44 101 ARG A C 1
ATOM 828 O O . ARG A 1 101 ? -1.214 18.280 12.050 1.00 69.44 101 ARG A O 1
ATOM 835 N N . THR A 1 102 ? -0.933 16.082 11.665 1.00 71.12 102 THR A N 1
ATOM 836 C CA . THR A 1 102 ? -0.342 16.256 10.329 1.00 71.12 102 THR A CA 1
ATOM 837 C C . THR A 1 102 ? -1.340 16.930 9.392 1.00 71.12 102 THR A C 1
ATOM 839 O O . THR A 1 102 ? -1.015 17.943 8.777 1.00 71.12 102 THR A O 1
ATOM 842 N N . ALA A 1 103 ? -2.578 16.439 9.342 1.00 77.56 103 ALA A N 1
ATOM 843 C CA . ALA A 1 103 ? -3.640 17.016 8.529 1.00 77.56 103 ALA A CA 1
ATOM 844 C C . ALA A 1 103 ? -3.952 18.469 8.933 1.00 77.56 103 ALA A C 1
ATOM 846 O O . ALA A 1 103 ? -4.064 19.334 8.067 1.00 77.56 103 ALA A O 1
ATOM 847 N N . LYS A 1 104 ? -3.997 18.780 10.236 1.00 75.69 104 LYS A N 1
ATOM 848 C CA . LYS A 1 104 ? -4.139 20.157 10.742 1.00 75.69 104 LYS A CA 1
ATOM 849 C C . LYS A 1 104 ? -3.009 21.063 10.238 1.00 75.69 104 LYS A C 1
ATOM 851 O O . LYS A 1 104 ? -3.279 22.179 9.802 1.00 75.69 104 LYS A O 1
ATOM 856 N N . ALA A 1 105 ? -1.763 20.586 10.261 1.00 65.69 105 ALA A N 1
ATOM 857 C CA . ALA A 1 105 ? -0.613 21.343 9.771 1.00 65.69 105 ALA A CA 1
ATOM 858 C C . ALA A 1 105 ? -0.667 21.592 8.253 1.00 65.69 105 ALA A C 1
ATOM 860 O O . ALA A 1 105 ? -0.263 22.667 7.809 1.00 65.69 105 ALA A O 1
ATOM 861 N N . PHE A 1 106 ? -1.174 20.632 7.469 1.00 69.44 106 PHE A N 1
ATOM 862 C CA . PHE A 1 106 ? -1.401 20.808 6.031 1.00 69.44 106 PHE A CA 1
ATOM 863 C C . PHE A 1 106 ? -2.463 21.876 5.755 1.00 69.44 106 PHE A C 1
ATOM 865 O O . PHE A 1 106 ? -2.183 22.816 5.015 1.00 69.44 106 PHE A O 1
ATOM 872 N N . ILE A 1 107 ? -3.619 21.800 6.423 1.00 74.94 107 ILE A N 1
ATOM 873 C CA . ILE A 1 107 ? -4.700 22.794 6.291 1.00 74.94 107 ILE A CA 1
ATOM 874 C C . ILE A 1 107 ? -4.202 24.196 6.660 1.00 74.94 107 ILE A C 1
ATOM 876 O O . ILE A 1 107 ? -4.445 25.153 5.937 1.00 74.94 107 ILE A O 1
ATOM 880 N N . ALA A 1 108 ? -3.465 24.327 7.767 1.00 69.81 108 ALA A N 1
ATOM 881 C CA . ALA A 1 108 ? -2.965 25.621 8.232 1.00 69.81 108 ALA A CA 1
ATOM 882 C C . ALA A 1 108 ? -1.903 26.241 7.307 1.00 69.81 108 ALA A C 1
ATOM 884 O O . ALA A 1 108 ? -1.633 27.438 7.402 1.00 69.81 108 ALA A O 1
ATOM 885 N N . LYS A 1 109 ? -1.249 25.438 6.460 1.00 69.12 109 LYS A N 1
ATOM 886 C CA . LYS A 1 109 ? -0.233 25.927 5.524 1.00 69.12 109 LYS A CA 1
ATOM 887 C C . LYS A 1 109 ? -0.869 26.548 4.284 1.00 69.12 109 LYS A C 1
ATOM 889 O O . LYS A 1 109 ? -0.395 27.592 3.845 1.00 69.12 109 LYS A O 1
ATOM 894 N N . ASP A 1 110 ? -1.898 25.907 3.737 1.00 66.44 110 ASP A N 1
ATOM 895 C CA . ASP A 1 110 ? -2.642 26.426 2.592 1.00 66.44 110 ASP A CA 1
ATOM 896 C C . ASP A 1 110 ? -4.113 25.968 2.632 1.00 66.44 110 ASP A C 1
ATOM 898 O O . ASP A 1 110 ? -4.466 24.926 2.076 1.00 66.44 110 ASP A O 1
ATOM 902 N N . PRO A 1 111 ? -5.000 26.731 3.298 1.00 62.94 111 PRO A N 1
ATOM 903 C CA . PRO A 1 111 ? -6.406 26.355 3.443 1.00 62.94 111 PRO A CA 1
ATOM 904 C C . PRO A 1 111 ? -7.192 26.442 2.127 1.00 62.94 111 PRO A C 1
ATOM 906 O O . PRO A 1 111 ? -8.301 25.923 2.051 1.00 62.94 111 PRO A O 1
ATOM 909 N N . ARG A 1 112 ? -6.627 27.079 1.091 1.00 60.84 112 ARG A N 1
ATOM 910 C CA . ARG A 1 112 ? -7.259 27.256 -0.227 1.00 60.84 112 ARG A CA 1
ATOM 911 C C . ARG A 1 112 ? -6.832 26.191 -1.236 1.00 60.84 112 ARG A C 1
ATOM 913 O O . ARG A 1 112 ? -7.341 26.170 -2.356 1.00 60.84 112 ARG A O 1
ATOM 920 N N . GLU A 1 113 ? -5.897 25.319 -0.865 1.00 71.00 113 GLU A N 1
ATOM 921 C CA . GLU A 1 113 ? -5.462 24.220 -1.716 1.00 71.00 113 GLU A CA 1
ATOM 922 C C . GLU A 1 113 ? -6.617 23.228 -1.921 1.00 71.00 113 GLU A C 1
ATOM 924 O O . GLU A 1 113 ? -7.343 22.897 -0.983 1.00 71.00 113 GLU A O 1
ATOM 929 N N . SER A 1 114 ? -6.770 22.677 -3.130 1.00 69.06 114 SER A N 1
ATOM 930 C CA . SER A 1 114 ? -7.799 21.660 -3.412 1.00 69.06 114 SER A CA 1
ATOM 931 C C . SER A 1 114 ? -7.687 20.429 -2.502 1.00 69.06 114 SER A C 1
ATOM 933 O O . SER A 1 114 ? -8.662 19.708 -2.291 1.00 69.06 114 SER A O 1
ATOM 935 N N . THR A 1 115 ? -6.505 20.194 -1.927 1.00 81.31 115 THR A N 1
ATOM 936 C CA . THR A 1 115 ? -6.242 19.111 -0.976 1.00 81.31 115 THR A CA 1
ATOM 937 C C . THR A 1 115 ? -6.686 19.430 0.457 1.00 81.31 115 THR A C 1
ATOM 939 O O . THR A 1 115 ? -6.802 18.505 1.261 1.00 81.31 115 THR A O 1
ATOM 942 N N . ALA A 1 116 ? -7.015 20.682 0.802 1.00 81.38 116 ALA A N 1
ATOM 943 C CA . ALA A 1 116 ? -7.444 21.070 2.150 1.00 81.38 116 ALA A CA 1
ATOM 944 C C . ALA A 1 116 ? -8.703 20.309 2.604 1.00 81.38 116 ALA A C 1
ATOM 946 O O . ALA A 1 116 ? -8.757 19.817 3.732 1.00 81.38 116 ALA A O 1
ATOM 947 N N . ILE A 1 117 ? -9.668 20.107 1.698 1.00 85.25 117 ILE A N 1
ATOM 948 C CA . ILE A 1 117 ? -10.886 19.318 1.957 1.00 85.25 117 ILE A CA 1
ATOM 949 C C . ILE A 1 117 ? -10.534 17.855 2.266 1.00 85.25 117 ILE A C 1
ATOM 951 O O . ILE A 1 117 ? -11.128 17.241 3.151 1.00 85.25 117 ILE A O 1
ATOM 955 N N . PHE A 1 118 ? -9.546 17.285 1.568 1.00 88.94 118 PHE A N 1
ATOM 956 C CA . PHE A 1 118 ? -9.058 15.932 1.850 1.00 88.94 118 PHE A CA 1
ATOM 957 C C . PHE A 1 118 ? -8.440 15.838 3.248 1.00 88.94 118 PHE A C 1
ATOM 959 O O . PHE A 1 118 ? -8.746 14.914 4.004 1.00 88.94 118 PHE A O 1
ATOM 966 N N . TRP A 1 119 ? -7.620 16.816 3.628 1.00 85.38 119 TRP A N 1
ATOM 967 C CA . TRP A 1 119 ? -7.045 16.855 4.968 1.00 85.38 119 TRP A CA 1
ATOM 968 C C . TRP A 1 119 ? -8.120 17.028 6.044 1.00 85.38 119 TRP A C 1
ATOM 970 O O . TRP A 1 119 ? -8.061 16.346 7.064 1.00 85.38 119 TRP A O 1
ATOM 980 N N . PHE A 1 120 ? -9.142 17.856 5.817 1.00 85.75 120 PHE A N 1
ATOM 981 C CA . PHE A 1 120 ? -10.273 17.985 6.739 1.00 85.75 120 PHE A CA 1
ATOM 982 C C . PHE A 1 120 ? -11.048 16.669 6.889 1.00 85.75 120 PHE A C 1
ATOM 984 O O . PHE A 1 120 ? -11.373 16.262 8.005 1.00 85.75 120 PHE A O 1
ATOM 991 N N . PHE A 1 121 ? -11.280 15.959 5.784 1.00 89.12 121 PHE A N 1
ATOM 992 C CA . PHE A 1 121 ? -11.874 14.626 5.807 1.00 89.12 121 PHE A CA 1
ATOM 993 C C . PHE A 1 121 ? -11.057 13.639 6.655 1.00 89.12 121 PHE A C 1
ATOM 995 O O . PHE A 1 121 ? -11.624 12.976 7.524 1.00 89.12 121 PHE A O 1
ATOM 1002 N N . LEU A 1 122 ? -9.728 13.596 6.492 1.00 88.88 122 LEU A N 1
ATOM 1003 C CA . LEU A 1 122 ? -8.860 12.764 7.336 1.00 88.88 122 LEU A CA 1
ATOM 1004 C C . LEU A 1 122 ? -8.962 13.123 8.824 1.00 88.88 122 LEU A C 1
ATOM 1006 O O . LEU A 1 122 ? -9.001 12.225 9.666 1.00 88.88 122 LEU A O 1
ATOM 1010 N N . ARG A 1 123 ? -9.047 14.415 9.160 1.00 86.69 123 ARG A N 1
ATOM 1011 C CA . ARG A 1 123 ? -9.245 14.856 10.549 1.00 86.69 123 ARG A CA 1
ATOM 1012 C C . ARG A 1 123 ? -10.563 14.364 11.129 1.00 86.69 123 ARG A C 1
ATOM 1014 O O . ARG A 1 123 ? -10.590 13.919 12.271 1.00 86.69 123 ARG A O 1
ATOM 1021 N N . ASN A 1 124 ? -11.646 14.400 10.355 1.00 85.19 124 ASN A N 1
ATOM 1022 C CA . ASN A 1 124 ? -12.936 13.886 10.814 1.00 85.19 124 ASN A CA 1
ATOM 1023 C C . ASN A 1 124 ? -12.887 12.383 11.094 1.00 85.19 124 ASN A C 1
ATOM 1025 O O . ASN A 1 124 ? -13.412 11.953 12.116 1.00 85.19 124 ASN A O 1
ATOM 1029 N N . LEU A 1 125 ? -12.186 11.602 10.268 1.00 86.25 125 LEU A N 1
ATOM 1030 C CA . LEU A 1 125 ? -11.965 10.180 10.550 1.00 86.25 125 LEU A CA 1
ATOM 1031 C C . LEU A 1 125 ? -11.190 9.970 11.862 1.00 86.25 125 LEU A C 1
ATOM 1033 O O . LEU A 1 125 ? -11.569 9.124 12.670 1.00 86.25 125 LEU A O 1
ATOM 1037 N N . CYS A 1 126 ? -10.148 10.770 12.112 1.00 83.19 126 CYS A N 1
ATOM 1038 C CA . CYS A 1 126 ? -9.380 10.700 13.359 1.00 83.19 126 CYS A CA 1
ATOM 1039 C C . CYS A 1 126 ? -10.216 11.114 14.582 1.00 83.19 126 CYS A C 1
ATOM 1041 O O . CYS A 1 126 ? -10.100 10.505 15.642 1.00 83.19 126 CYS A O 1
ATOM 1043 N N . ARG A 1 127 ? -11.089 12.121 14.443 1.00 81.94 127 ARG A N 1
ATOM 1044 C CA . ARG A 1 127 ? -12.037 12.532 15.493 1.00 81.94 127 ARG A CA 1
ATOM 1045 C C . ARG A 1 127 ? -13.025 11.422 15.824 1.00 81.94 127 ARG A C 1
ATOM 1047 O O . ARG A 1 127 ? -13.206 11.130 17.000 1.00 81.94 127 ARG A O 1
ATOM 1054 N N . SER A 1 128 ? -13.595 10.764 14.814 1.00 80.69 128 SER A N 1
ATOM 1055 C CA . SER A 1 128 ? -14.463 9.605 15.034 1.00 80.69 128 SER A CA 1
ATOM 1056 C C . SER A 1 128 ? -13.725 8.476 15.758 1.00 80.69 128 SER A C 1
ATOM 1058 O O . SER A 1 128 ? -14.278 7.881 16.675 1.00 80.69 128 SER A O 1
ATOM 1060 N N . GLU A 1 129 ? -12.462 8.203 15.413 1.00 77.62 129 GLU A N 1
ATOM 1061 C CA . GLU A 1 129 ? -11.651 7.203 16.123 1.00 77.62 129 GLU A CA 1
ATOM 1062 C C . GLU A 1 129 ? -11.410 7.603 17.590 1.00 77.62 129 GLU A C 1
ATOM 1064 O O . GLU A 1 129 ? -11.581 6.776 18.487 1.00 77.62 129 GLU A O 1
ATOM 1069 N N . ARG A 1 130 ? -11.120 8.883 17.858 1.00 77.25 130 ARG A N 1
ATOM 1070 C CA . ARG A 1 130 ? -10.996 9.426 19.221 1.00 77.25 130 ARG A CA 1
ATOM 1071 C C . ARG A 1 130 ? -12.287 9.290 20.030 1.00 77.25 130 ARG A C 1
ATOM 1073 O O . ARG A 1 130 ? -12.233 8.895 21.190 1.00 77.25 130 ARG A O 1
ATOM 1080 N N . GLU A 1 131 ? -13.435 9.618 19.444 1.00 76.75 131 GLU A N 1
ATOM 1081 C CA . GLU A 1 131 ? -14.745 9.500 20.100 1.00 76.75 131 GLU A CA 1
ATOM 1082 C C . GLU A 1 131 ? -15.060 8.048 20.464 1.00 76.75 131 GLU A C 1
ATOM 1084 O O . GLU A 1 131 ? -15.516 7.773 21.573 1.00 76.75 131 GLU A O 1
ATOM 1089 N N . ILE A 1 132 ? -14.753 7.112 19.565 1.00 76.12 132 ILE A N 1
ATOM 1090 C CA . ILE A 1 132 ? -14.914 5.675 19.804 1.00 76.12 132 ILE A CA 1
ATOM 1091 C C . ILE A 1 132 ? -14.022 5.215 20.954 1.00 76.12 132 ILE A C 1
ATOM 1093 O O . ILE A 1 132 ? -14.489 4.497 21.835 1.00 76.12 132 ILE A O 1
ATOM 1097 N N . HIS A 1 133 ? -12.760 5.648 20.982 1.00 72.44 133 HIS A N 1
ATOM 1098 C CA . HIS A 1 133 ? -11.861 5.356 22.097 1.00 72.44 133 HIS A CA 1
ATOM 1099 C C . HIS A 1 133 ? -12.375 5.926 23.418 1.00 72.44 133 HIS A C 1
ATOM 1101 O O . HIS A 1 133 ? -12.392 5.214 24.418 1.00 72.44 133 HIS A O 1
ATOM 1107 N N . ALA A 1 134 ? -12.844 7.174 23.429 1.00 74.69 134 ALA A N 1
ATOM 1108 C CA . ALA A 1 134 ? -13.408 7.784 24.628 1.00 74.69 134 ALA A CA 1
ATOM 1109 C C . ALA A 1 134 ? -14.627 6.999 25.143 1.00 74.69 134 ALA A C 1
ATOM 1111 O O . ALA A 1 134 ? -14.729 6.743 26.342 1.00 74.69 134 ALA A O 1
ATOM 1112 N N . GLN A 1 135 ? -15.512 6.557 24.243 1.00 74.50 135 GLN A N 1
ATOM 1113 C CA . GLN A 1 135 ? -16.661 5.716 24.588 1.00 74.50 135 GLN A CA 1
ATOM 1114 C C . GLN A 1 135 ? -16.227 4.346 25.127 1.00 74.50 135 GLN A C 1
ATOM 1116 O O . GLN A 1 135 ? -16.741 3.904 26.151 1.00 74.50 135 GLN A O 1
ATOM 1121 N N . LEU A 1 136 ? -15.243 3.696 24.497 1.00 72.69 136 LEU A N 1
ATOM 1122 C CA . LEU A 1 136 ? -14.675 2.429 24.972 1.00 72.69 136 LEU A CA 1
ATOM 1123 C C . LEU A 1 136 ? -14.081 2.556 26.380 1.00 72.69 136 LEU A C 1
ATOM 1125 O O . LEU A 1 136 ? -14.309 1.684 27.215 1.00 72.69 136 LEU A O 1
ATOM 1129 N N . SER A 1 137 ? -13.368 3.645 26.667 1.00 70.50 137 SER A N 1
ATOM 1130 C CA . SER A 1 137 ? -12.800 3.900 27.995 1.00 70.50 137 SER A CA 1
ATOM 1131 C C . SER A 1 137 ? -13.875 4.172 29.054 1.00 70.50 137 SER A C 1
ATOM 1133 O O . SER A 1 137 ? -13.718 3.770 30.204 1.00 70.50 137 SER A O 1
ATOM 1135 N N . GLN A 1 138 ? -14.990 4.808 28.678 1.00 73.69 138 GLN A N 1
ATOM 1136 C CA . GLN A 1 138 ? -16.117 5.077 29.582 1.00 73.69 138 GLN A CA 1
ATOM 1137 C C . GLN A 1 138 ? -16.946 3.828 29.906 1.00 73.69 138 GLN A C 1
ATOM 1139 O O . GLN A 1 138 ? -17.484 3.721 31.005 1.00 73.69 138 GLN A O 1
ATOM 1144 N N . LEU A 1 139 ? -17.009 2.854 28.994 1.00 71.69 139 LEU A N 1
ATOM 1145 C CA . LEU A 1 139 ? -17.725 1.580 29.166 1.00 71.69 139 LEU A CA 1
ATOM 1146 C C . LEU A 1 139 ? -17.024 0.596 30.135 1.00 71.69 139 LEU A C 1
ATOM 1148 O O . LEU A 1 139 ? -17.333 -0.597 30.147 1.00 71.69 139 LEU A O 1
ATOM 1152 N N . SER A 1 140 ? -16.074 1.077 30.946 1.00 56.03 140 SER A N 1
ATOM 1153 C CA . SER A 1 140 ? -15.274 0.276 31.877 1.00 56.03 140 SER A CA 1
ATOM 1154 C C . SER A 1 140 ? -16.140 -0.596 32.804 1.00 56.03 140 SER A C 1
ATOM 1156 O O . SER A 1 140 ? -16.928 -0.096 33.602 1.00 56.03 140 SER A O 1
ATOM 1158 N N . GLY A 1 141 ? -15.997 -1.924 32.693 1.00 65.12 141 GLY A N 1
ATOM 1159 C CA . GLY A 1 141 ? -16.572 -2.884 33.645 1.00 65.12 141 GLY A CA 1
ATOM 1160 C C . GLY A 1 141 ? -17.047 -4.208 33.044 1.00 65.12 141 GLY A C 1
ATOM 1161 O O . GLY A 1 141 ? -16.844 -5.249 33.665 1.00 65.12 141 GLY A O 1
ATOM 1162 N N . ASP A 1 142 ? -17.605 -4.205 31.827 1.00 73.88 142 ASP A N 1
ATOM 1163 C CA . ASP A 1 142 ? -18.113 -5.425 31.180 1.00 73.88 142 ASP A CA 1
ATOM 1164 C C . ASP A 1 142 ? -17.399 -5.717 29.850 1.00 73.88 142 ASP A C 1
ATOM 1166 O O . ASP A 1 142 ? -17.589 -5.055 28.825 1.00 73.88 142 ASP A O 1
ATOM 1170 N N . LYS A 1 143 ? -16.577 -6.770 29.867 1.00 73.56 143 LYS A N 1
ATOM 1171 C CA . LYS A 1 143 ? -15.797 -7.229 28.714 1.00 73.56 143 LYS A CA 1
ATOM 1172 C C . LYS A 1 143 ? -16.678 -7.641 27.527 1.00 73.56 143 LYS A C 1
ATOM 1174 O O . LYS A 1 143 ? -16.250 -7.472 26.383 1.00 73.56 143 LYS A O 1
ATOM 1179 N N . LEU A 1 144 ? -17.881 -8.171 27.765 1.00 76.62 144 LEU A N 1
ATOM 1180 C CA . LEU A 1 144 ? -18.809 -8.579 26.704 1.00 76.62 144 LEU A CA 1
ATOM 1181 C C . LEU A 1 144 ? -19.387 -7.362 25.982 1.00 76.62 144 LEU A C 1
ATOM 1183 O O . LEU A 1 144 ? -19.403 -7.336 24.752 1.00 76.62 144 LEU A O 1
ATOM 1187 N N . VAL A 1 145 ? -19.788 -6.334 26.733 1.00 77.00 145 VAL A N 1
ATOM 1188 C CA . VAL A 1 145 ? -20.313 -5.077 26.174 1.00 77.00 145 VAL A CA 1
ATOM 1189 C C . VAL A 1 145 ? -19.248 -4.376 25.332 1.00 77.00 145 VAL A C 1
ATOM 1191 O O . VAL A 1 145 ? -19.519 -4.000 24.191 1.00 77.00 145 VAL A O 1
ATOM 1194 N N . LEU A 1 146 ? -18.016 -4.285 25.843 1.00 73.62 146 LEU A N 1
ATOM 1195 C CA . LEU A 1 146 ? -16.876 -3.722 25.110 1.00 73.62 146 LEU A CA 1
ATOM 1196 C C . LEU A 1 146 ? -16.598 -4.479 23.805 1.00 73.62 146 LEU A C 1
ATOM 1198 O O . LEU A 1 146 ? -16.418 -3.867 22.754 1.00 73.62 146 LEU A O 1
ATOM 1202 N N . THR A 1 147 ? -16.606 -5.813 23.864 1.00 77.06 147 THR A N 1
ATOM 1203 C CA . THR A 1 147 ? -16.360 -6.675 22.699 1.00 77.06 147 THR A CA 1
ATOM 1204 C C . THR A 1 147 ? -17.450 -6.507 21.641 1.00 77.06 147 THR A C 1
ATOM 1206 O O . THR A 1 147 ? -17.143 -6.314 20.467 1.00 77.06 147 THR A O 1
ATOM 1209 N N . SER A 1 148 ? -18.723 -6.522 22.045 1.00 79.88 148 SER A N 1
ATOM 1210 C CA . SER A 1 148 ? -19.851 -6.354 21.124 1.00 79.88 148 SER A CA 1
ATOM 1211 C C . SER A 1 148 ? -19.869 -4.968 20.481 1.00 79.88 148 SER A C 1
ATOM 1213 O O . SER A 1 148 ? -20.153 -4.854 19.288 1.00 79.88 148 SER A O 1
ATOM 1215 N N . PHE A 1 149 ? -19.573 -3.919 21.254 1.00 78.94 149 PHE A N 1
ATOM 1216 C CA . PHE A 1 149 ? -19.496 -2.555 20.740 1.00 78.94 149 PHE A CA 1
ATOM 1217 C C . PHE A 1 149 ? -18.354 -2.413 19.728 1.00 78.94 149 PHE A C 1
ATOM 1219 O O . PHE A 1 149 ? -18.573 -1.930 18.616 1.00 78.94 149 PHE A O 1
ATOM 1226 N N . TYR A 1 150 ? -17.159 -2.899 20.077 1.00 79.69 150 TYR A N 1
ATOM 1227 C CA . TYR A 1 150 ? -16.002 -2.890 19.185 1.00 79.69 150 TYR A CA 1
ATOM 1228 C C . TYR A 1 150 ? -16.287 -3.627 17.877 1.00 79.69 150 TYR A C 1
ATOM 1230 O O . TYR A 1 150 ? -16.083 -3.065 16.799 1.00 79.69 150 TYR A O 1
ATOM 1238 N N . ASN A 1 151 ? -16.814 -4.853 17.970 1.00 82.00 151 ASN A N 1
ATOM 1239 C CA . ASN A 1 151 ? -17.146 -5.653 16.801 1.00 82.00 151 ASN A CA 1
ATOM 1240 C C . ASN A 1 151 ? -18.124 -4.891 15.898 1.00 82.00 151 ASN A C 1
ATOM 1242 O O . ASN A 1 151 ? -17.799 -4.641 14.741 1.00 82.00 151 ASN A O 1
ATOM 1246 N N . GLY A 1 152 ? -19.244 -4.400 16.441 1.00 80.69 152 GLY A N 1
ATOM 1247 C CA . GLY A 1 152 ? -20.241 -3.649 15.672 1.00 80.69 152 GLY A CA 1
ATOM 1248 C C . GLY A 1 152 ? -19.697 -2.377 15.006 1.00 80.69 152 GLY A C 1
ATOM 1249 O O . GLY A 1 152 ? -20.118 -2.031 13.900 1.00 80.69 152 GLY A O 1
ATOM 1250 N N . MET A 1 153 ? -18.735 -1.690 15.629 1.00 79.88 153 MET A N 1
ATOM 1251 C CA . MET A 1 153 ? -18.076 -0.533 15.015 1.00 79.88 153 MET A CA 1
ATOM 1252 C C . MET A 1 153 ? -17.148 -0.936 13.865 1.00 79.88 153 MET A C 1
ATOM 1254 O O . MET A 1 153 ? -17.178 -0.295 12.811 1.00 79.88 153 MET A O 1
ATOM 1258 N N . VAL A 1 154 ? -16.375 -2.014 14.021 1.00 80.19 154 VAL A N 1
ATOM 1259 C CA . VAL A 1 154 ? -15.541 -2.565 12.941 1.00 80.19 154 VAL A CA 1
ATOM 1260 C C . VAL A 1 154 ? -16.408 -3.028 11.770 1.00 80.19 154 VAL A C 1
ATOM 1262 O O . VAL A 1 154 ? -16.115 -2.662 10.632 1.00 80.19 154 VAL A O 1
ATOM 1265 N N . GLU A 1 155 ? -17.498 -3.759 12.023 1.00 82.75 155 GLU A N 1
ATOM 1266 C CA . GLU A 1 155 ? -18.418 -4.217 10.973 1.00 82.75 155 GLU A CA 1
ATOM 1267 C C . GLU A 1 155 ? -18.929 -3.048 10.123 1.00 82.75 155 GLU A C 1
ATOM 1269 O O . GLU A 1 155 ? -18.937 -3.128 8.893 1.00 82.75 155 GLU A O 1
ATOM 1274 N N . ARG A 1 156 ? -19.313 -1.943 10.776 1.00 78.88 156 ARG A N 1
ATOM 1275 C CA . ARG A 1 156 ? -19.854 -0.742 10.124 1.00 78.88 156 ARG A CA 1
ATOM 1276 C C . ARG A 1 156 ? -18.794 0.051 9.365 1.00 78.88 156 ARG A C 1
ATOM 1278 O O . ARG A 1 156 ? -19.038 0.436 8.226 1.00 78.88 156 ARG A O 1
ATOM 1285 N N . ILE A 1 157 ? -17.640 0.311 9.982 1.00 79.62 157 ILE A N 1
ATOM 1286 C CA . ILE A 1 157 ? -16.589 1.167 9.403 1.00 79.62 157 ILE A CA 1
ATOM 1287 C C . ILE A 1 157 ? -15.825 0.435 8.293 1.00 79.62 157 ILE A C 1
ATOM 1289 O O . ILE A 1 157 ? -15.491 1.042 7.277 1.00 79.62 157 ILE A O 1
ATOM 1293 N N . MET A 1 158 ? -15.564 -0.863 8.466 1.00 80.44 158 MET A N 1
ATOM 1294 C CA . MET A 1 158 ? -14.741 -1.666 7.550 1.00 80.44 158 MET A CA 1
ATOM 1295 C C . MET A 1 158 ? -15.550 -2.526 6.579 1.00 80.44 158 MET A C 1
ATOM 1297 O O . MET A 1 158 ? -14.957 -3.216 5.748 1.00 80.44 158 MET A O 1
ATOM 1301 N N . ILE A 1 159 ? -16.883 -2.493 6.676 1.00 80.38 159 ILE A N 1
ATOM 1302 C CA . ILE A 1 159 ? -17.812 -3.334 5.910 1.00 80.38 159 ILE A CA 1
ATOM 1303 C C . ILE A 1 159 ? -17.466 -4.828 6.041 1.00 80.38 159 ILE A C 1
ATOM 1305 O O . ILE A 1 159 ? -17.361 -5.562 5.057 1.00 80.38 159 ILE A O 1
ATOM 1309 N N . LEU A 1 160 ? -17.272 -5.279 7.279 1.00 81.12 160 LEU A N 1
ATOM 1310 C CA . LEU A 1 160 ? -16.924 -6.662 7.611 1.00 81.12 160 LEU A CA 1
ATOM 1311 C C . LEU A 1 160 ? -18.062 -7.329 8.391 1.00 81.12 160 LEU A C 1
ATOM 1313 O O . LEU A 1 160 ? -17.952 -7.430 9.603 1.00 81.12 160 LEU A O 1
ATOM 1317 N N . PRO A 1 161 ? -19.161 -7.761 7.750 1.00 78.19 161 PRO A N 1
ATOM 1318 C CA . PRO A 1 161 ? -20.273 -8.380 8.466 1.00 78.19 161 PRO A CA 1
ATOM 1319 C C . PRO A 1 161 ? -19.847 -9.690 9.145 1.00 78.19 161 PRO A C 1
ATOM 1321 O O . PRO A 1 161 ? -19.153 -10.509 8.536 1.00 78.19 161 PRO A O 1
ATOM 1324 N N . GLY A 1 162 ? -20.301 -9.902 10.380 1.00 77.75 162 GLY A N 1
ATOM 1325 C CA . GLY A 1 162 ? -19.955 -11.062 11.200 1.00 77.75 162 GLY A CA 1
ATOM 1326 C C . GLY A 1 162 ? -18.538 -11.004 11.770 1.00 77.75 162 GLY A C 1
ATOM 1327 O O . GLY A 1 162 ? -17.929 -12.055 11.962 1.00 77.75 162 GLY A O 1
ATOM 1328 N N . PHE A 1 163 ? -17.976 -9.810 11.976 1.00 83.75 163 PHE A N 1
ATOM 1329 C CA . PHE A 1 163 ? -16.628 -9.672 12.525 1.00 83.75 163 PHE A CA 1
ATOM 1330 C C . PHE A 1 163 ? -16.612 -10.021 14.015 1.00 83.75 163 PHE A C 1
ATOM 1332 O O . PHE A 1 163 ? -17.340 -9.433 14.814 1.00 83.75 163 PHE A O 1
ATOM 1339 N N . ASP A 1 164 ? -15.709 -10.925 14.390 1.00 82.19 164 ASP A N 1
ATOM 1340 C CA . ASP A 1 164 ? -15.424 -11.246 15.784 1.00 82.19 164 ASP A CA 1
ATOM 1341 C C . ASP A 1 164 ? -13.941 -11.024 16.111 1.00 82.19 164 ASP A C 1
ATOM 1343 O O . ASP A 1 164 ? -13.061 -11.713 15.597 1.00 82.19 164 ASP A O 1
ATOM 1347 N N . CYS A 1 165 ? -13.632 -10.075 16.999 1.00 79.06 165 CYS A N 1
ATOM 1348 C CA . CYS A 1 165 ? -12.254 -9.816 17.415 1.00 79.06 165 CYS A CA 1
ATOM 1349 C C . CYS A 1 165 ? -11.595 -10.995 18.157 1.00 79.06 165 CYS A C 1
ATOM 1351 O O . CYS A 1 165 ? -10.362 -11.052 18.222 1.00 79.06 165 CYS A O 1
ATOM 1353 N N . GLN A 1 166 ? -12.376 -11.942 18.691 1.00 80.00 166 GLN A N 1
ATOM 1354 C CA . GLN A 1 166 ? -11.850 -13.158 19.316 1.00 80.00 166 GLN A CA 1
ATOM 1355 C C . GLN A 1 166 ? -11.483 -14.229 18.280 1.00 80.00 166 GLN A C 1
ATOM 1357 O O . GLN A 1 166 ? -10.569 -15.024 18.521 1.00 80.00 166 GLN A O 1
ATOM 1362 N N . ASP A 1 167 ? -12.113 -14.213 17.104 1.00 81.12 167 ASP A N 1
ATOM 1363 C CA . ASP A 1 167 ? -11.826 -15.136 16.010 1.00 81.12 167 ASP A CA 1
ATOM 1364 C C . ASP A 1 167 ? -10.523 -14.741 15.272 1.00 81.12 167 ASP A C 1
ATOM 1366 O O . ASP A 1 167 ? -10.400 -13.640 14.716 1.00 81.12 167 ASP A O 1
ATOM 1370 N N . PRO A 1 168 ? -9.498 -15.618 15.234 1.00 76.75 168 PRO A N 1
ATOM 1371 C CA . PRO A 1 168 ? -8.271 -15.37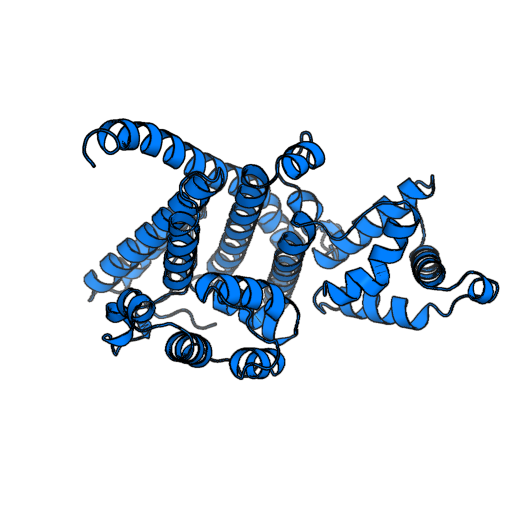3 14.479 1.00 76.75 168 PRO A CA 1
ATOM 1372 C C . PRO A 1 168 ? -8.501 -15.042 12.999 1.00 76.75 168 PRO A C 1
ATOM 1374 O O . PRO A 1 168 ? -7.782 -14.199 12.458 1.00 76.75 168 PRO A O 1
ATOM 1377 N N . PHE A 1 169 ? -9.496 -15.658 12.358 1.00 80.44 169 PHE A N 1
ATOM 1378 C CA . PHE A 1 169 ? -9.765 -15.454 10.936 1.00 80.44 169 PHE A CA 1
ATOM 1379 C C . PHE A 1 169 ? -10.410 -14.090 10.660 1.00 80.44 169 PHE A C 1
ATOM 1381 O O . PHE A 1 169 ? -9.995 -13.351 9.763 1.00 80.44 169 PHE A O 1
ATOM 1388 N N . SER A 1 170 ? -11.362 -13.688 11.495 1.00 82.31 170 SER A N 1
ATOM 1389 C CA . SER A 1 170 ? -11.941 -12.343 11.495 1.00 82.31 170 SER A CA 1
ATOM 1390 C C . SER A 1 170 ? -10.877 -11.263 11.690 1.00 82.31 170 SER A C 1
ATOM 1392 O O . SER A 1 170 ? -10.874 -10.261 10.971 1.00 82.31 170 SER A O 1
ATOM 1394 N N . ARG A 1 171 ? -9.890 -11.484 12.569 1.00 79.69 171 ARG A N 1
ATOM 1395 C CA . ARG A 1 171 ? -8.755 -10.557 12.741 1.00 79.69 171 ARG A CA 1
ATOM 1396 C C . ARG A 1 171 ? -7.879 -10.420 11.494 1.00 79.69 171 ARG A C 1
ATOM 1398 O O . ARG A 1 17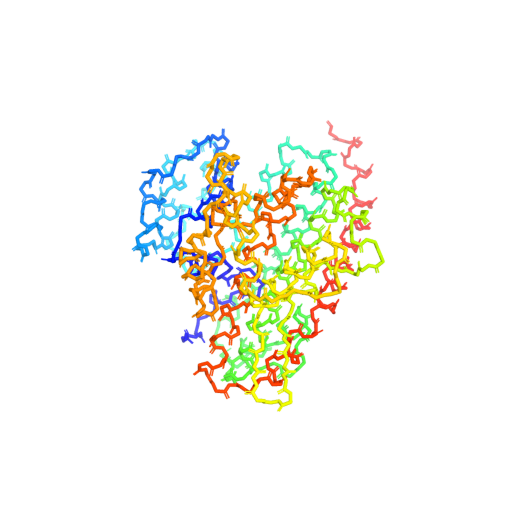1 ? -7.382 -9.330 11.212 1.00 79.69 171 ARG A O 1
ATOM 1405 N N . GLN A 1 172 ? -7.691 -11.491 10.730 1.00 82.94 172 GLN A N 1
ATOM 1406 C CA . GLN A 1 172 ? -6.955 -11.441 9.462 1.00 82.94 172 GLN A CA 1
ATOM 1407 C C . GLN A 1 172 ? -7.715 -10.657 8.395 1.00 82.94 172 GLN A C 1
ATOM 1409 O O . GLN A 1 172 ? -7.131 -9.789 7.744 1.00 82.94 172 GLN A O 1
ATOM 1414 N N . LYS A 1 173 ? -9.023 -10.907 8.261 1.00 85.44 173 LYS A N 1
ATOM 1415 C CA . LYS A 1 173 ? -9.905 -10.126 7.380 1.00 85.44 173 LYS A CA 1
ATOM 1416 C C . LYS A 1 173 ? -9.872 -8.646 7.733 1.00 85.44 173 LYS A C 1
ATOM 1418 O O . LYS A 1 173 ? -9.761 -7.807 6.845 1.00 85.44 173 LYS A O 1
ATOM 1423 N N . TYR A 1 174 ? -9.893 -8.336 9.025 1.00 85.31 174 TYR A N 1
ATOM 1424 C CA . TYR A 1 174 ? -9.755 -6.977 9.524 1.00 85.31 174 TYR A CA 1
ATOM 1425 C C . TYR A 1 174 ? -8.422 -6.334 9.138 1.00 85.31 174 TYR A C 1
ATOM 1427 O O . TYR A 1 174 ? -8.418 -5.219 8.621 1.00 85.31 174 TYR A O 1
ATOM 1435 N N . LEU A 1 175 ? -7.293 -7.035 9.280 1.00 84.06 175 LEU A N 1
ATOM 1436 C CA . LEU A 1 175 ? -5.998 -6.520 8.822 1.00 84.06 175 LEU A CA 1
ATOM 1437 C C . LEU A 1 175 ? -6.000 -6.195 7.319 1.00 84.06 175 LEU A C 1
ATOM 1439 O O . LEU A 1 175 ? -5.490 -5.145 6.925 1.00 84.06 175 LEU A O 1
ATOM 1443 N N . VAL A 1 176 ? -6.579 -7.066 6.484 1.00 89.81 176 VAL A N 1
ATOM 1444 C CA . VAL A 1 176 ? -6.694 -6.809 5.040 1.00 89.81 176 VAL A CA 1
ATOM 1445 C C . VAL A 1 176 ? -7.580 -5.596 4.779 1.00 89.81 176 VAL A C 1
ATOM 1447 O O . VAL A 1 176 ? -7.141 -4.671 4.100 1.00 89.81 176 VAL A O 1
ATOM 1450 N N . ALA A 1 177 ? -8.777 -5.551 5.366 1.00 90.25 177 ALA A N 1
ATOM 1451 C CA . ALA A 1 177 ? -9.726 -4.450 5.215 1.00 90.25 177 ALA A CA 1
ATOM 1452 C C . ALA A 1 177 ? -9.100 -3.088 5.525 1.00 90.25 177 ALA A C 1
ATOM 1454 O O . ALA A 1 177 ? -9.230 -2.147 4.745 1.00 90.25 177 ALA A O 1
ATOM 1455 N N . ARG A 1 178 ? -8.345 -2.997 6.624 1.00 87.69 178 ARG A N 1
ATOM 1456 C CA . ARG A 1 178 ? -7.626 -1.777 7.007 1.00 87.69 178 ARG A CA 1
ATOM 1457 C C . ARG A 1 178 ? -6.634 -1.328 5.947 1.00 87.69 178 ARG A C 1
ATOM 1459 O O . ARG A 1 178 ? -6.607 -0.162 5.567 1.00 87.69 178 ARG A O 1
ATOM 1466 N N . VAL A 1 179 ? -5.827 -2.260 5.453 1.00 88.44 179 VAL A N 1
ATOM 1467 C CA . VAL A 1 179 ? -4.793 -1.973 4.457 1.00 88.44 179 VAL A CA 1
ATOM 1468 C C . VAL A 1 179 ? -5.408 -1.571 3.113 1.00 88.44 179 VAL A C 1
ATOM 1470 O O . VAL A 1 179 ? -4.899 -0.656 2.464 1.00 88.44 179 VAL A O 1
ATOM 1473 N N . LEU A 1 180 ? -6.537 -2.173 2.729 1.00 92.88 180 LEU A N 1
ATOM 1474 C CA . LEU A 1 180 ? -7.321 -1.755 1.563 1.00 92.88 180 LEU A CA 1
ATOM 1475 C C . LEU A 1 180 ? -7.943 -0.363 1.756 1.00 92.88 180 LEU A C 1
ATOM 1477 O O . LEU A 1 180 ? -7.905 0.451 0.834 1.00 92.88 180 LEU A O 1
ATOM 1481 N N . TYR A 1 181 ? -8.447 -0.052 2.952 1.00 92.25 181 TYR A N 1
ATOM 1482 C CA . TYR A 1 181 ? -8.974 1.274 3.278 1.00 92.25 181 TYR A CA 1
ATOM 1483 C C . TYR A 1 181 ? -7.884 2.348 3.175 1.00 92.25 181 TYR A C 1
ATOM 1485 O O . TYR A 1 181 ? -8.078 3.388 2.548 1.00 92.25 181 TYR A O 1
ATOM 1493 N N . TRP A 1 182 ? -6.700 2.104 3.739 1.00 90.00 182 TRP A N 1
ATOM 1494 C CA . TRP A 1 182 ? -5.578 3.043 3.651 1.00 90.00 182 TRP A CA 1
ATOM 1495 C C . TRP A 1 182 ? -5.105 3.256 2.217 1.00 90.00 182 TRP A C 1
ATOM 1497 O O . TRP A 1 182 ? -4.845 4.387 1.811 1.00 90.00 182 TRP A O 1
ATOM 1507 N N . ALA A 1 183 ? -5.042 2.182 1.432 1.00 91.50 183 ALA A N 1
ATOM 1508 C CA . ALA A 1 183 ? -4.759 2.263 0.009 1.00 91.50 183 ALA A CA 1
ATOM 1509 C C . ALA A 1 183 ? -5.794 3.133 -0.728 1.00 91.50 183 ALA A C 1
ATOM 1511 O O . ALA A 1 183 ? -5.423 3.943 -1.574 1.00 91.50 183 ALA A O 1
ATOM 1512 N N . ALA A 1 184 ? -7.080 3.007 -0.389 1.00 92.88 184 ALA A N 1
ATOM 1513 C CA . ALA A 1 184 ? -8.146 3.837 -0.945 1.00 92.88 184 ALA A CA 1
ATOM 1514 C C . ALA A 1 184 ? -8.032 5.320 -0.532 1.00 92.88 184 ALA A C 1
ATOM 1516 O O . ALA A 1 184 ? -8.285 6.199 -1.354 1.00 92.88 184 ALA A O 1
ATOM 1517 N N . LEU A 1 185 ? -7.585 5.624 0.693 1.00 91.69 185 LEU A N 1
ATOM 1518 C CA . LEU A 1 185 ? -7.295 7.003 1.116 1.00 91.69 185 LEU A CA 1
ATOM 1519 C C . LEU A 1 185 ? -6.146 7.630 0.315 1.00 91.69 185 LEU A C 1
ATOM 1521 O O . LEU A 1 185 ? -6.234 8.794 -0.072 1.00 91.69 185 LEU A O 1
ATOM 1525 N N . VAL A 1 186 ? -5.083 6.867 0.039 1.00 89.12 186 VAL A N 1
ATOM 1526 C CA . VAL A 1 186 ? -3.953 7.339 -0.782 1.00 89.12 186 VAL A CA 1
ATOM 1527 C C . VAL A 1 186 ? -4.384 7.577 -2.232 1.00 89.12 186 VAL A C 1
ATOM 1529 O O . VAL A 1 186 ? -4.033 8.602 -2.812 1.00 89.12 186 VAL A O 1
ATOM 1532 N N . GLU A 1 187 ? -5.181 6.677 -2.810 1.00 89.31 187 GLU A N 1
ATOM 1533 C CA . GLU A 1 187 ? -5.797 6.862 -4.133 1.00 89.31 187 GLU A CA 1
ATOM 1534 C C . GLU A 1 187 ? -6.651 8.130 -4.207 1.00 89.31 187 GLU A C 1
ATOM 1536 O O . GLU A 1 187 ? -6.529 8.919 -5.147 1.00 89.31 187 GLU A O 1
ATOM 1541 N N . LEU A 1 188 ? -7.492 8.354 -3.194 1.00 90.12 188 LEU A N 1
ATOM 1542 C CA . LEU A 1 188 ? -8.317 9.550 -3.107 1.00 90.12 188 LEU A CA 1
ATOM 1543 C C . LEU A 1 188 ? -7.449 10.815 -3.041 1.00 90.12 188 LEU A C 1
ATOM 1545 O O . LEU A 1 188 ? -7.702 11.763 -3.785 1.00 90.12 188 LEU A O 1
ATOM 1549 N N . TYR A 1 189 ? -6.394 10.818 -2.221 1.00 88.38 189 TYR A N 1
ATOM 1550 C CA . TYR A 1 189 ? -5.443 11.930 -2.167 1.00 88.38 189 TYR A CA 1
ATOM 1551 C C . TYR A 1 189 ? -4.833 12.222 -3.540 1.00 88.38 189 TYR A C 1
ATOM 1553 O O . TYR A 1 189 ? -4.829 13.370 -3.980 1.00 88.38 189 TYR A O 1
ATOM 1561 N N . LEU A 1 190 ? -4.352 11.194 -4.245 1.00 85.62 190 LEU A N 1
ATOM 1562 C CA . LEU A 1 190 ? -3.772 11.335 -5.583 1.00 85.62 190 LEU A CA 1
ATOM 1563 C C . LEU A 1 190 ? -4.787 11.895 -6.589 1.00 85.62 190 LEU A C 1
ATOM 1565 O O . LEU A 1 190 ? -4.450 12.758 -7.399 1.00 85.62 190 LEU A O 1
ATOM 1569 N N . ARG A 1 191 ? -6.050 11.462 -6.509 1.00 86.31 191 ARG A N 1
ATOM 1570 C CA . ARG A 1 191 ? -7.148 11.953 -7.357 1.00 86.31 191 ARG A CA 1
ATOM 1571 C C . ARG A 1 191 ? -7.474 13.428 -7.119 1.00 86.31 191 ARG A C 1
ATOM 1573 O O . ARG A 1 191 ? -7.837 14.133 -8.065 1.00 86.31 191 ARG A O 1
ATOM 1580 N N . VAL A 1 192 ? -7.375 13.888 -5.876 1.00 86.44 192 VAL A N 1
ATOM 1581 C CA . VAL A 1 192 ? -7.662 15.280 -5.496 1.00 86.44 192 VAL A CA 1
ATOM 1582 C C . VAL A 1 192 ? -6.456 16.194 -5.747 1.00 86.44 192 VAL A C 1
ATOM 1584 O O . VAL A 1 192 ? -6.637 17.337 -6.165 1.00 86.44 192 VAL A O 1
ATOM 1587 N N . SER A 1 193 ? -5.235 15.693 -5.544 1.00 81.88 193 SER A N 1
ATOM 1588 C CA . SER A 1 193 ? -3.991 16.469 -5.659 1.00 81.88 193 SER A CA 1
ATOM 1589 C C . SER A 1 193 ? -3.422 16.552 -7.077 1.00 81.88 193 SER A C 1
ATOM 1591 O O . SER A 1 193 ? -2.714 17.507 -7.386 1.00 81.88 193 SER A O 1
ATOM 1593 N N . SER A 1 194 ? -3.722 15.593 -7.961 1.00 80.50 194 SER A N 1
ATOM 1594 C CA . SER A 1 194 ? -3.080 15.507 -9.275 1.00 80.50 194 SER A CA 1
ATOM 1595 C C . SER A 1 194 ? -4.081 15.321 -10.416 1.00 80.50 194 SER A C 1
ATOM 1597 O O . SER A 1 194 ? -4.645 14.249 -10.631 1.00 80.50 194 SER A O 1
ATOM 1599 N N . GLU A 1 195 ? -4.259 16.360 -11.237 1.00 77.25 195 GLU A N 1
ATOM 1600 C CA . GLU A 1 195 ? -5.057 16.255 -12.466 1.00 77.25 195 GLU A CA 1
ATOM 1601 C C . GLU A 1 195 ? -4.433 15.273 -13.467 1.00 77.25 195 GLU A C 1
ATOM 1603 O O . GLU A 1 195 ? -5.144 14.534 -14.146 1.00 77.25 195 GLU A O 1
ATOM 1608 N N . LYS A 1 196 ? -3.096 15.227 -13.521 1.00 77.00 196 LYS A N 1
ATOM 1609 C CA . LYS A 1 196 ? -2.366 14.249 -14.330 1.00 77.00 196 LYS A CA 1
ATOM 1610 C C . LYS A 1 196 ? -2.736 12.827 -13.919 1.00 77.00 196 LYS A C 1
ATOM 1612 O O . LYS A 1 196 ? -3.042 12.021 -14.787 1.00 77.00 196 LYS A O 1
ATOM 1617 N N . TYR A 1 197 ? -2.790 12.549 -12.617 1.00 78.69 197 TYR A N 1
ATOM 1618 C CA . TYR A 1 197 ? -3.212 11.244 -12.127 1.00 78.69 197 TYR A CA 1
ATOM 1619 C C . TYR A 1 197 ? -4.617 10.867 -12.607 1.00 78.69 197 TYR A C 1
ATOM 1621 O O . TYR A 1 197 ? -4.814 9.770 -13.121 1.00 78.69 197 TYR A O 1
ATOM 1629 N N . ARG A 1 198 ? -5.575 11.802 -12.529 1.00 78.62 198 ARG A N 1
ATOM 1630 C CA . ARG A 1 198 ? -6.943 11.590 -13.035 1.00 78.62 198 ARG A CA 1
ATOM 1631 C C . ARG A 1 198 ? -6.981 11.240 -14.522 1.00 78.62 198 ARG A C 1
ATOM 1633 O O . ARG A 1 198 ? -7.780 10.404 -14.923 1.00 78.62 198 ARG A O 1
ATOM 1640 N N . LYS A 1 199 ? -6.126 11.869 -15.332 1.00 77.44 199 LYS A N 1
ATOM 1641 C CA . LYS A 1 199 ? -6.011 11.572 -16.768 1.00 77.44 199 LYS A CA 1
ATOM 1642 C C . LYS A 1 199 ? -5.355 10.212 -17.012 1.00 77.44 199 LYS A C 1
ATOM 1644 O O . LYS A 1 199 ? -5.839 9.457 -17.848 1.00 77.44 199 LYS A O 1
ATOM 1649 N N . ASP A 1 200 ? -4.298 9.896 -16.265 1.00 73.75 200 ASP A N 1
ATOM 1650 C CA . ASP A 1 200 ? -3.500 8.678 -16.440 1.00 73.75 200 ASP A CA 1
ATOM 1651 C C . ASP A 1 200 ? -4.280 7.399 -16.072 1.00 73.75 200 ASP A C 1
ATOM 1653 O O . ASP A 1 200 ? -4.080 6.365 -16.709 1.00 73.75 200 ASP A O 1
ATOM 1657 N N . ILE A 1 201 ? -5.187 7.449 -15.086 1.00 73.50 201 ILE A N 1
ATOM 1658 C CA . ILE A 1 201 ? -6.040 6.296 -14.732 1.00 73.50 201 ILE A CA 1
ATOM 1659 C C . ILE A 1 201 ? -7.195 6.066 -15.720 1.00 73.50 201 ILE A C 1
ATOM 1661 O O . ILE A 1 201 ? -7.744 4.967 -15.779 1.00 73.50 201 ILE A O 1
ATOM 1665 N N . GLY A 1 202 ? -7.554 7.067 -16.530 1.00 70.94 202 GLY A N 1
ATOM 1666 C CA . GLY A 1 202 ? -8.626 6.959 -17.520 1.00 70.94 202 GLY A CA 1
ATOM 1667 C C . GLY A 1 202 ? -9.961 6.515 -16.908 1.00 70.94 202 GLY A C 1
ATOM 1668 O O . GLY A 1 202 ? -10.476 7.157 -15.998 1.00 70.94 202 GLY A O 1
ATOM 1669 N N . ASN A 1 203 ? -10.516 5.410 -17.419 1.00 65.88 203 ASN A N 1
ATOM 1670 C CA . ASN A 1 203 ? -11.785 4.831 -16.951 1.00 65.88 203 ASN A CA 1
ATOM 1671 C C . ASN A 1 203 ? -11.635 3.940 -15.706 1.00 65.88 203 ASN A C 1
ATOM 1673 O O . ASN A 1 203 ? -12.629 3.413 -15.204 1.00 65.88 203 ASN A O 1
ATOM 1677 N N . GLU A 1 204 ? -10.411 3.713 -15.236 1.00 69.69 204 GLU A N 1
ATOM 1678 C CA . GLU A 1 204 ? -10.165 2.829 -14.105 1.00 69.69 204 GLU A CA 1
ATOM 1679 C C . GLU A 1 204 ? -10.535 3.501 -12.792 1.00 69.69 204 GLU A C 1
ATOM 1681 O O . GLU A 1 204 ? -10.220 4.666 -12.539 1.00 69.69 204 GLU A O 1
ATOM 1686 N N . LYS A 1 205 ? -11.165 2.724 -11.907 1.00 72.88 205 LYS A N 1
ATOM 1687 C CA . LYS A 1 205 ? -11.564 3.218 -10.588 1.00 72.88 205 LYS A CA 1
ATOM 1688 C C . LYS A 1 205 ? -10.378 3.502 -9.670 1.00 72.88 205 LYS A C 1
ATOM 1690 O O . LYS A 1 205 ? -10.521 4.349 -8.798 1.00 72.88 205 LYS A O 1
ATOM 1695 N N . ALA A 1 206 ? -9.256 2.799 -9.808 1.00 84.00 206 ALA A N 1
ATOM 1696 C CA . ALA A 1 206 ? -8.049 2.987 -8.999 1.00 84.00 206 ALA A CA 1
ATOM 1697 C C . ALA A 1 206 ? -6.853 2.296 -9.665 1.00 84.00 206 ALA A C 1
ATOM 1699 O O . ALA A 1 206 ? -6.988 1.182 -10.175 1.00 84.00 206 ALA A O 1
ATOM 1700 N N . ALA A 1 207 ? -5.669 2.908 -9.635 1.00 85.94 207 ALA A N 1
ATOM 1701 C CA . ALA A 1 207 ? -4.486 2.313 -10.256 1.00 85.94 207 ALA A CA 1
ATOM 1702 C C . ALA A 1 207 ? -3.923 1.144 -9.434 1.00 85.94 207 ALA A C 1
ATOM 1704 O O . ALA A 1 207 ? -3.373 0.198 -10.002 1.00 85.94 207 ALA A O 1
ATOM 1705 N N . LEU A 1 208 ? -4.086 1.162 -8.107 1.00 89.88 208 LEU A N 1
ATOM 1706 C CA . LEU A 1 208 ? -3.649 0.062 -7.242 1.00 89.88 208 LEU A CA 1
ATOM 1707 C C . LEU A 1 208 ? -4.355 -1.274 -7.540 1.00 89.88 208 LEU A C 1
ATOM 1709 O O . LEU A 1 208 ? -3.789 -2.330 -7.248 1.00 89.88 208 LEU A O 1
ATOM 1713 N N . THR A 1 209 ? -5.514 -1.256 -8.210 1.00 90.19 209 THR A N 1
ATOM 1714 C CA . THR A 1 209 ? -6.217 -2.461 -8.688 1.00 90.19 209 THR A CA 1
ATOM 1715 C C . THR A 1 209 ? -5.340 -3.312 -9.613 1.00 90.19 209 THR A C 1
ATOM 1717 O O . THR A 1 209 ? -5.421 -4.540 -9.595 1.00 90.19 209 THR A O 1
ATOM 1720 N N . PHE A 1 210 ? -4.415 -2.691 -10.351 1.00 88.44 210 PHE A N 1
ATOM 1721 C CA . PHE A 1 210 ? -3.469 -3.398 -11.219 1.00 88.44 210 PHE A CA 1
ATOM 1722 C C . PHE A 1 210 ? -2.373 -4.167 -10.477 1.00 88.44 210 PHE A C 1
ATOM 1724 O O . PHE A 1 210 ? -1.639 -4.926 -11.112 1.00 88.44 210 PHE A O 1
ATOM 1731 N N . PHE A 1 211 ? -2.235 -3.966 -9.166 1.00 92.31 211 PHE A N 1
ATOM 1732 C CA . PHE A 1 211 ? -1.169 -4.548 -8.347 1.00 92.31 211 PHE A CA 1
ATOM 1733 C C . PHE A 1 211 ? -1.702 -5.450 -7.228 1.00 92.31 211 PHE A C 1
ATOM 1735 O O . PHE A 1 211 ? -0.945 -5.853 -6.341 1.00 92.31 211 PHE A O 1
ATOM 1742 N N . LEU A 1 212 ? -2.992 -5.788 -7.255 1.00 94.62 212 LEU A N 1
ATOM 1743 C CA . LEU A 1 212 ? -3.587 -6.770 -6.351 1.00 94.62 212 LEU A CA 1
ATOM 1744 C C . LEU A 1 212 ? -3.006 -8.170 -6.612 1.00 94.62 212 LEU A C 1
ATOM 1746 O O . LEU A 1 212 ? -2.615 -8.464 -7.745 1.00 94.62 212 LEU A O 1
ATOM 1750 N N . PRO A 1 213 ? -2.916 -9.033 -5.585 1.00 95.31 213 PRO A N 1
ATOM 1751 C CA . PRO A 1 213 ? -2.417 -10.388 -5.760 1.00 95.31 213 PRO A CA 1
ATOM 1752 C C . PRO A 1 213 ? -3.354 -11.207 -6.655 1.00 95.31 213 PRO A C 1
ATOM 1754 O O . PRO A 1 213 ? -4.548 -10.932 -6.738 1.00 95.31 213 PRO A O 1
ATOM 1757 N N . GLN A 1 214 ? -2.805 -12.230 -7.308 1.00 94.00 214 GLN A N 1
ATOM 1758 C CA . GLN A 1 214 ? -3.538 -13.111 -8.223 1.00 94.00 214 GLN A CA 1
ATOM 1759 C C . GLN A 1 214 ? -3.305 -14.568 -7.826 1.00 94.00 214 GLN A C 1
ATOM 1761 O O . GLN A 1 214 ? -2.162 -14.960 -7.580 1.00 94.00 214 GLN A O 1
ATOM 1766 N N . ALA A 1 215 ? -4.354 -15.385 -7.777 1.00 89.31 215 ALA A N 1
ATOM 1767 C CA . ALA A 1 215 ? -4.230 -16.815 -7.506 1.00 89.31 215 ALA A CA 1
ATOM 1768 C C . ALA A 1 215 ? -4.275 -17.618 -8.810 1.00 89.31 215 ALA A C 1
ATOM 1770 O O . ALA A 1 215 ? -5.069 -17.354 -9.709 1.00 89.31 215 ALA A O 1
ATOM 1771 N N . THR A 1 216 ? -3.425 -18.638 -8.911 1.00 81.88 216 THR A N 1
ATOM 1772 C CA . THR A 1 216 ? -3.430 -19.580 -10.041 1.00 81.88 216 THR A CA 1
ATOM 1773 C C . THR A 1 216 ? -3.955 -20.937 -9.587 1.00 81.88 216 THR A C 1
ATOM 1775 O O . THR A 1 216 ? -3.176 -21.789 -9.164 1.00 81.88 216 THR A O 1
ATOM 1778 N N . ASN A 1 217 ? -5.280 -21.131 -9.659 1.00 66.69 217 ASN A N 1
ATOM 1779 C CA . ASN A 1 217 ? -5.979 -22.390 -9.346 1.00 66.69 217 ASN A CA 1
ATOM 1780 C C . ASN A 1 217 ? -5.449 -23.069 -8.066 1.00 66.69 217 ASN A C 1
ATOM 1782 O O . ASN A 1 217 ? -4.984 -24.206 -8.119 1.00 66.69 217 ASN A O 1
ATOM 1786 N N . ASP A 1 218 ? -5.405 -22.320 -6.960 1.00 70.75 218 ASP A N 1
ATOM 1787 C CA . ASP A 1 218 ? -4.864 -22.705 -5.642 1.00 70.75 218 ASP A CA 1
ATOM 1788 C C . ASP A 1 218 ? -3.379 -23.094 -5.556 1.00 70.75 218 ASP A C 1
ATOM 1790 O O . ASP A 1 218 ? -2.830 -23.152 -4.457 1.00 70.75 218 ASP A O 1
ATOM 1794 N N . LYS A 1 219 ? -2.670 -23.281 -6.673 1.00 78.50 219 LYS A N 1
ATOM 1795 C CA . LYS A 1 219 ? -1.273 -23.753 -6.674 1.00 78.50 219 LYS A CA 1
ATOM 1796 C C . LYS A 1 219 ? -0.280 -22.708 -6.184 1.00 78.50 219 LYS A C 1
ATOM 1798 O O . LYS A 1 219 ? 0.705 -23.054 -5.537 1.00 78.50 219 LYS A O 1
ATOM 1803 N N . ALA A 1 220 ? -0.505 -21.444 -6.526 1.00 88.31 220 ALA A N 1
ATOM 1804 C CA . ALA A 1 220 ? 0.373 -20.355 -6.124 1.00 88.31 220 ALA A CA 1
ATOM 1805 C C . ALA A 1 220 ? -0.363 -19.015 -6.070 1.00 88.31 220 ALA A C 1
ATOM 1807 O O . ALA A 1 220 ? -1.166 -18.697 -6.954 1.00 88.31 220 ALA A O 1
ATOM 1808 N N . LEU A 1 221 ? -0.009 -18.212 -5.065 1.00 92.88 221 LEU A N 1
ATOM 1809 C CA . LEU A 1 221 ? -0.324 -16.791 -4.994 1.00 92.88 221 LEU A CA 1
ATOM 1810 C C . LEU A 1 221 ? 0.791 -15.978 -5.664 1.00 92.88 221 LEU A C 1
ATOM 1812 O O . LEU A 1 221 ? 1.934 -15.944 -5.197 1.00 92.88 221 LEU A O 1
ATOM 1816 N N . ILE A 1 222 ? 0.451 -15.279 -6.741 1.00 94.31 222 ILE A N 1
ATOM 1817 C CA . ILE A 1 222 ? 1.279 -14.222 -7.316 1.00 94.31 222 ILE A CA 1
ATOM 1818 C C . ILE A 1 222 ? 1.049 -12.971 -6.468 1.00 94.31 222 ILE A C 1
ATOM 1820 O O . ILE A 1 222 ? 0.016 -12.315 -6.565 1.00 94.31 222 ILE A O 1
ATOM 1824 N N . ARG A 1 223 ? 2.007 -12.671 -5.592 1.00 94.31 223 ARG A N 1
ATOM 1825 C CA . ARG A 1 223 ? 1.926 -11.556 -4.638 1.00 94.31 223 ARG A CA 1
ATOM 1826 C C . ARG A 1 223 ? 2.068 -10.196 -5.321 1.00 94.31 223 ARG A C 1
ATOM 1828 O O . ARG A 1 223 ? 2.669 -10.100 -6.392 1.00 94.31 223 ARG A O 1
ATOM 1835 N N . SER A 1 224 ? 1.586 -9.138 -4.671 1.00 95.25 224 SER A N 1
ATOM 1836 C CA . SER A 1 224 ? 1.513 -7.776 -5.230 1.00 95.25 224 SER A CA 1
ATOM 1837 C C . SER A 1 224 ? 2.834 -7.245 -5.786 1.00 95.25 224 SER A C 1
ATOM 1839 O O . SER A 1 224 ? 2.850 -6.629 -6.850 1.00 95.25 224 SER A O 1
ATOM 1841 N N . VAL A 1 225 ? 3.964 -7.531 -5.130 1.00 92.88 225 VAL A N 1
ATOM 1842 C CA . VAL A 1 225 ? 5.287 -7.147 -5.649 1.00 92.88 225 VAL A CA 1
ATOM 1843 C C . VAL A 1 225 ? 5.598 -7.857 -6.971 1.00 92.88 225 VAL A C 1
ATOM 1845 O O . VAL A 1 225 ? 6.096 -7.227 -7.898 1.00 92.88 225 VAL A O 1
ATOM 1848 N N . GLU A 1 226 ? 5.281 -9.146 -7.111 1.00 93.69 226 GLU A N 1
ATOM 1849 C CA . GLU A 1 226 ? 5.498 -9.870 -8.371 1.00 93.69 226 GLU A CA 1
ATOM 1850 C C . GLU A 1 226 ? 4.531 -9.402 -9.468 1.00 93.69 226 GLU A C 1
ATOM 1852 O O . GLU A 1 226 ? 4.937 -9.282 -10.626 1.00 93.69 226 GLU A O 1
ATOM 1857 N N . VAL A 1 227 ? 3.283 -9.070 -9.119 1.00 94.44 227 VAL A N 1
ATOM 1858 C CA . VAL A 1 227 ? 2.325 -8.456 -10.055 1.00 94.44 227 VAL A CA 1
ATOM 1859 C C . VAL A 1 227 ? 2.860 -7.116 -10.565 1.00 94.44 227 VAL A C 1
ATOM 1861 O O . VAL A 1 227 ? 2.902 -6.898 -11.777 1.00 94.44 227 VAL A O 1
ATOM 1864 N N . PHE A 1 228 ? 3.379 -6.263 -9.674 1.00 92.75 228 PHE A N 1
ATOM 1865 C CA . PHE A 1 228 ? 4.047 -5.014 -10.046 1.00 92.75 228 PHE A CA 1
ATOM 1866 C C . PHE A 1 228 ? 5.210 -5.254 -11.017 1.00 92.75 228 PHE A C 1
ATOM 1868 O O . PHE A 1 228 ? 5.247 -4.647 -12.088 1.00 92.75 228 PHE A O 1
ATOM 1875 N N . LEU A 1 229 ? 6.137 -6.166 -10.703 1.00 92.25 229 LEU A N 1
ATOM 1876 C CA . LEU A 1 229 ? 7.291 -6.451 -11.567 1.00 92.25 229 LEU A CA 1
ATOM 1877 C C . LEU A 1 229 ? 6.866 -6.982 -12.944 1.00 92.25 229 LEU A C 1
ATOM 1879 O O . LEU A 1 229 ? 7.443 -6.595 -13.964 1.00 92.25 229 LEU A O 1
ATOM 1883 N N . ASN A 1 230 ? 5.837 -7.831 -12.995 1.00 92.44 230 ASN A N 1
ATOM 1884 C CA . ASN A 1 230 ? 5.286 -8.320 -14.255 1.00 92.44 230 ASN A CA 1
ATOM 1885 C C . ASN A 1 230 ? 4.617 -7.204 -15.063 1.00 92.44 230 ASN A C 1
ATOM 1887 O O . ASN A 1 230 ? 4.811 -7.160 -16.278 1.00 92.44 230 ASN A O 1
ATOM 1891 N N . LYS A 1 231 ? 3.927 -6.259 -14.414 1.00 89.94 231 LYS A N 1
ATOM 1892 C CA . LYS A 1 231 ? 3.373 -5.075 -15.080 1.00 89.94 231 LYS A CA 1
ATOM 1893 C C . LYS A 1 231 ? 4.475 -4.194 -15.673 1.00 89.94 231 LYS A C 1
ATOM 1895 O O . LYS A 1 231 ? 4.365 -3.806 -16.831 1.00 89.94 231 LYS A O 1
ATOM 1900 N N . GLN A 1 232 ? 5.571 -3.949 -14.947 1.00 89.56 232 GLN A N 1
ATOM 1901 C CA . GLN A 1 232 ? 6.724 -3.201 -15.478 1.00 89.56 232 GLN A CA 1
ATOM 1902 C C . GLN A 1 232 ? 7.319 -3.879 -16.722 1.00 89.56 232 GLN A C 1
ATOM 1904 O O . GLN A 1 232 ? 7.603 -3.228 -17.728 1.00 89.56 232 GLN A O 1
ATOM 1909 N N . LYS A 1 233 ? 7.447 -5.210 -16.688 1.00 91.81 233 LYS A N 1
ATOM 1910 C CA . LYS A 1 233 ? 7.912 -6.009 -17.830 1.00 91.81 233 LYS A CA 1
ATOM 1911 C C . LYS A 1 233 ? 6.956 -5.931 -19.027 1.00 91.81 233 LYS A C 1
ATOM 1913 O O . LYS A 1 233 ? 7.420 -5.831 -20.159 1.00 91.81 233 LYS A O 1
ATOM 1918 N N . GLN A 1 234 ? 5.644 -5.973 -18.795 1.00 90.44 234 GLN A N 1
ATOM 1919 C CA . GLN A 1 234 ? 4.625 -5.834 -19.844 1.00 90.44 234 GLN A CA 1
ATOM 1920 C C . GLN A 1 234 ? 4.646 -4.442 -20.480 1.00 90.44 234 GLN A C 1
ATOM 1922 O O . GLN A 1 234 ? 4.647 -4.336 -21.704 1.00 90.44 234 GLN A O 1
ATOM 1927 N N . ILE A 1 235 ? 4.724 -3.384 -19.665 1.00 87.12 235 ILE A N 1
ATOM 1928 C CA . ILE A 1 235 ? 4.848 -2.004 -20.151 1.00 87.12 235 ILE A CA 1
ATOM 1929 C C . ILE A 1 235 ? 6.086 -1.885 -21.042 1.00 87.12 235 ILE A C 1
ATOM 1931 O O . ILE A 1 235 ? 5.996 -1.380 -22.158 1.00 87.12 235 ILE A O 1
ATOM 1935 N N . TRP A 1 236 ? 7.231 -2.411 -20.599 1.00 89.19 236 TRP A N 1
ATOM 1936 C CA . TRP A 1 236 ? 8.450 -2.378 -21.402 1.00 89.19 236 TRP A CA 1
ATOM 1937 C C . TRP A 1 236 ? 8.342 -3.182 -22.703 1.00 89.19 236 TRP A C 1
ATOM 1939 O O . TRP A 1 236 ? 8.811 -2.722 -23.744 1.00 89.19 236 TRP A O 1
ATOM 1949 N N . ALA A 1 237 ? 7.700 -4.355 -22.672 1.00 90.00 237 ALA A N 1
ATOM 1950 C CA . ALA A 1 237 ? 7.444 -5.142 -23.876 1.00 90.00 237 ALA A CA 1
ATOM 1951 C C . ALA A 1 237 ? 6.668 -4.318 -24.913 1.00 90.00 237 ALA A C 1
ATOM 1953 O O . ALA A 1 237 ? 7.127 -4.192 -26.050 1.00 90.00 237 ALA A O 1
ATOM 1954 N N . TYR A 1 238 ? 5.578 -3.674 -24.486 1.00 88.69 238 TYR A N 1
ATOM 1955 C CA . TYR A 1 238 ? 4.769 -2.801 -25.335 1.00 88.69 238 TYR A CA 1
ATOM 1956 C C . TYR A 1 238 ? 5.591 -1.644 -25.922 1.00 88.69 238 TYR A C 1
ATOM 1958 O O . TYR A 1 238 ? 5.553 -1.409 -27.127 1.00 88.69 238 TYR A O 1
ATOM 1966 N N . GLN A 1 239 ? 6.423 -0.983 -25.110 1.00 84.94 239 GLN A N 1
ATOM 1967 C CA . GLN A 1 239 ? 7.317 0.095 -25.569 1.00 84.94 239 GLN A CA 1
ATOM 1968 C C . GLN A 1 239 ? 8.383 -0.370 -26.576 1.00 84.94 239 GLN A C 1
ATOM 1970 O O . GLN A 1 239 ? 8.900 0.424 -27.367 1.00 84.94 239 GLN A O 1
ATOM 1975 N N . CYS A 1 240 ? 8.717 -1.659 -26.561 1.00 85.75 240 CYS A N 1
ATOM 1976 C CA . CYS A 1 240 ? 9.587 -2.295 -27.544 1.00 85.75 240 CYS A CA 1
ATOM 1977 C C . CYS A 1 240 ? 8.834 -2.814 -28.783 1.00 85.75 240 CYS A C 1
ATOM 1979 O O . CYS A 1 240 ? 9.457 -3.473 -29.616 1.00 85.75 240 CYS A O 1
ATOM 1981 N N . GLY A 1 241 ? 7.521 -2.582 -28.896 1.00 87.25 241 GLY A N 1
ATOM 1982 C CA . GLY A 1 241 ? 6.684 -3.128 -29.969 1.00 87.25 241 GLY A CA 1
ATOM 1983 C C . GLY A 1 241 ? 6.500 -4.645 -29.882 1.00 87.25 241 GLY A C 1
ATOM 1984 O O . GLY A 1 241 ? 6.329 -5.305 -30.904 1.00 87.25 241 GLY A O 1
ATOM 1985 N N . LYS A 1 242 ? 6.598 -5.222 -28.678 1.00 89.38 242 LYS A N 1
ATOM 1986 C CA . LYS A 1 242 ? 6.475 -6.664 -28.430 1.00 89.38 242 LYS A CA 1
ATOM 1987 C C . LYS A 1 242 ? 5.283 -6.956 -27.531 1.00 89.38 242 LYS A C 1
ATOM 1989 O O . LYS A 1 242 ? 5.070 -6.284 -26.531 1.00 89.38 242 LYS A O 1
ATOM 1994 N N . GLU A 1 243 ? 4.577 -8.040 -27.824 1.00 89.50 243 GLU A N 1
ATOM 1995 C CA . GLU A 1 243 ? 3.502 -8.543 -26.960 1.00 89.50 243 GLU A CA 1
ATOM 1996 C C . GLU A 1 243 ? 4.047 -9.057 -25.612 1.00 89.50 243 GLU A C 1
ATOM 1998 O O . GLU A 1 243 ? 3.455 -8.863 -24.554 1.00 89.50 243 GLU A O 1
ATOM 2003 N N . LYS A 1 244 ? 5.225 -9.693 -25.639 1.00 92.06 244 LYS A N 1
ATOM 2004 C CA . LYS A 1 244 ? 5.865 -10.326 -24.481 1.00 92.06 244 LYS A CA 1
ATOM 2005 C C . LYS A 1 244 ? 7.385 -10.288 -24.598 1.00 92.06 244 LYS A C 1
ATOM 2007 O O . LYS A 1 244 ? 7.948 -10.408 -25.685 1.00 92.06 244 LYS A O 1
ATOM 2012 N N . ILE A 1 245 ? 8.057 -10.232 -23.449 1.00 92.88 245 ILE A N 1
ATOM 2013 C CA . ILE A 1 245 ? 9.507 -10.434 -23.323 1.00 92.88 245 ILE A CA 1
ATOM 2014 C C . ILE A 1 245 ? 9.833 -11.429 -22.203 1.00 92.88 245 ILE A C 1
ATOM 2016 O O . ILE A 1 245 ? 9.075 -11.587 -21.244 1.00 92.88 245 ILE A O 1
ATOM 2020 N N . THR A 1 246 ? 10.967 -12.120 -22.328 1.00 93.44 246 THR A N 1
ATOM 2021 C CA . THR A 1 246 ? 11.474 -13.023 -21.283 1.00 93.44 246 THR A CA 1
ATOM 2022 C C . THR A 1 246 ? 12.150 -12.236 -20.161 1.00 93.44 246 THR A C 1
ATOM 2024 O O . THR A 1 246 ? 12.672 -11.147 -20.394 1.00 93.44 246 THR A O 1
ATOM 2027 N N . ASP A 1 247 ? 12.213 -12.808 -18.954 1.00 92.19 247 ASP A N 1
ATOM 2028 C CA . ASP A 1 247 ? 12.943 -12.202 -17.827 1.00 92.19 247 ASP A CA 1
ATOM 2029 C C . ASP A 1 247 ? 14.417 -11.949 -18.179 1.00 92.19 247 ASP A C 1
ATOM 2031 O O . ASP A 1 247 ? 14.959 -10.897 -17.855 1.00 92.19 247 ASP A O 1
ATOM 2035 N N . LYS A 1 248 ? 15.058 -12.885 -18.899 1.00 91.94 248 LYS A N 1
ATOM 2036 C CA . LYS A 1 248 ? 16.442 -12.721 -19.367 1.00 91.94 248 LYS A CA 1
ATOM 2037 C C . LYS A 1 248 ? 16.579 -11.461 -20.222 1.00 91.94 248 LYS A C 1
ATOM 2039 O O . LYS A 1 248 ? 17.431 -10.630 -19.928 1.00 91.94 248 LYS A O 1
ATOM 2044 N N . ARG A 1 249 ? 15.709 -11.301 -21.226 1.00 91.19 249 ARG A N 1
ATOM 2045 C CA . ARG A 1 249 ? 15.745 -10.139 -22.114 1.00 91.19 249 ARG A CA 1
ATOM 2046 C C . ARG A 1 249 ? 15.461 -8.840 -21.363 1.00 91.19 249 ARG A C 1
ATOM 2048 O O . ARG A 1 249 ? 16.149 -7.853 -21.581 1.00 91.19 249 ARG A O 1
ATOM 2055 N N . PHE A 1 250 ? 14.493 -8.858 -20.451 1.00 92.38 250 PHE A N 1
ATOM 2056 C CA . PHE A 1 250 ? 14.175 -7.698 -19.623 1.00 92.38 250 PHE A CA 1
ATOM 2057 C C . PHE A 1 250 ? 15.380 -7.252 -18.780 1.00 92.38 250 PHE A C 1
ATOM 2059 O O . PHE A 1 250 ? 15.708 -6.070 -18.746 1.00 92.38 250 PHE A O 1
ATOM 2066 N N . PHE A 1 251 ? 16.103 -8.190 -18.160 1.00 92.31 251 PHE A N 1
ATOM 2067 C CA . PHE A 1 251 ? 17.304 -7.870 -17.382 1.00 92.31 251 PHE A CA 1
ATOM 2068 C C . PHE A 1 251 ? 18.475 -7.383 -18.247 1.00 92.31 251 PHE A C 1
ATOM 2070 O O . PHE A 1 251 ? 19.241 -6.523 -17.802 1.00 92.31 251 PHE A O 1
ATOM 2077 N N . GLU A 1 252 ? 18.614 -7.905 -19.469 1.00 90.44 252 GLU A N 1
ATOM 2078 C CA . GLU A 1 252 ? 19.588 -7.416 -20.454 1.00 90.44 252 GLU A CA 1
ATOM 2079 C C . GLU A 1 252 ? 19.280 -5.968 -20.843 1.00 90.44 252 GLU A C 1
ATOM 2081 O O . GLU A 1 252 ? 20.177 -5.129 -20.803 1.00 90.44 252 GLU A O 1
ATOM 2086 N N . ASP A 1 253 ? 18.017 -5.656 -21.148 1.00 89.56 253 ASP A N 1
ATOM 2087 C CA . ASP A 1 253 ? 17.586 -4.304 -21.513 1.00 89.56 253 ASP A CA 1
ATOM 2088 C C . ASP A 1 253 ? 17.816 -3.311 -20.359 1.00 89.56 253 ASP A C 1
ATOM 2090 O O . ASP A 1 253 ? 18.352 -2.228 -20.593 1.00 89.56 253 ASP A O 1
ATOM 2094 N N . ILE A 1 254 ? 17.514 -3.698 -19.109 1.00 89.62 254 ILE A N 1
ATOM 2095 C CA . ILE A 1 254 ? 17.808 -2.884 -17.913 1.00 89.62 254 ILE A CA 1
ATOM 2096 C C . ILE A 1 254 ? 19.299 -2.577 -17.835 1.00 89.62 254 ILE A C 1
ATOM 2098 O O . ILE A 1 254 ? 19.703 -1.424 -17.699 1.00 89.62 254 ILE A O 1
ATOM 2102 N N . THR A 1 255 ? 20.125 -3.620 -17.925 1.00 88.19 255 THR A N 1
ATOM 2103 C CA . THR A 1 255 ? 21.575 -3.461 -17.792 1.00 88.19 255 THR A CA 1
ATOM 2104 C C . THR A 1 255 ? 22.119 -2.568 -18.897 1.00 88.19 255 THR A C 1
ATOM 2106 O O . THR A 1 255 ? 22.886 -1.652 -18.619 1.00 88.19 255 THR A O 1
ATOM 2109 N N . ASN A 1 256 ? 21.671 -2.771 -20.135 1.00 87.38 256 ASN A N 1
ATOM 2110 C CA . ASN A 1 256 ? 22.076 -1.962 -21.279 1.00 87.38 256 ASN A CA 1
ATOM 2111 C C . ASN A 1 256 ? 21.658 -0.494 -21.152 1.00 87.38 256 ASN A C 1
ATOM 2113 O O . ASN A 1 256 ? 22.433 0.392 -21.521 1.00 87.38 256 ASN A O 1
ATOM 2117 N N . ALA A 1 257 ? 20.466 -0.222 -20.616 1.00 84.44 257 ALA A N 1
ATOM 2118 C CA . ALA A 1 257 ? 19.989 1.139 -20.391 1.00 84.44 257 ALA A CA 1
ATOM 2119 C C . ALA A 1 257 ? 20.849 1.894 -19.364 1.00 84.44 257 ALA A C 1
ATOM 2121 O O . ALA A 1 257 ? 21.046 3.099 -19.502 1.00 84.44 257 ALA A O 1
ATOM 2122 N N . SER A 1 258 ? 21.424 1.189 -18.385 1.00 77.69 258 SER A N 1
ATOM 2123 C CA . SER A 1 258 ? 22.335 1.761 -17.385 1.00 77.69 258 SER A CA 1
ATOM 2124 C C . SER A 1 258 ? 23.798 1.883 -17.840 1.00 77.69 258 SER A C 1
ATOM 2126 O O . SER A 1 258 ? 24.605 2.470 -17.120 1.00 77.69 258 SER A O 1
ATOM 2128 N N . LEU A 1 259 ? 24.171 1.314 -18.991 1.00 80.00 259 LEU A N 1
ATOM 2129 C CA . LEU A 1 259 ? 25.541 1.332 -19.511 1.00 80.00 259 LEU A CA 1
ATOM 2130 C C . LEU A 1 259 ? 25.764 2.478 -20.505 1.00 80.00 259 LEU A C 1
ATOM 2132 O O . LEU A 1 259 ? 24.887 2.818 -21.306 1.00 80.00 259 LEU A O 1
ATOM 2136 N N . SER A 1 260 ? 26.985 3.024 -20.497 1.00 72.25 260 SER A N 1
ATOM 2137 C CA . SER A 1 260 ? 27.428 3.971 -21.528 1.00 72.25 260 SER A CA 1
ATOM 2138 C C . SER A 1 260 ? 27.472 3.298 -22.911 1.00 72.25 260 SER A C 1
ATOM 2140 O O . SER A 1 260 ? 27.675 2.082 -22.980 1.00 72.25 260 SER A O 1
ATOM 2142 N N . PRO A 1 261 ? 27.340 4.045 -24.027 1.00 65.25 261 PRO A N 1
ATOM 2143 C CA . PRO A 1 261 ? 27.343 3.466 -25.375 1.00 65.25 261 PRO A CA 1
ATOM 2144 C C . PRO A 1 261 ? 28.537 2.537 -25.649 1.00 65.25 261 PRO A C 1
ATOM 2146 O O . PRO A 1 261 ? 28.351 1.451 -26.184 1.00 65.25 261 PRO A O 1
ATOM 2149 N N . ARG A 1 262 ? 29.737 2.897 -25.168 1.00 63.69 262 ARG A N 1
ATOM 2150 C CA . ARG A 1 262 ? 30.974 2.102 -25.309 1.00 63.69 262 ARG A CA 1
ATOM 2151 C C . ARG A 1 262 ? 30.970 0.776 -24.535 1.00 63.69 262 ARG A C 1
ATOM 2153 O O . ARG A 1 262 ? 31.790 -0.092 -24.804 1.00 63.69 262 ARG A O 1
ATOM 2160 N N . GLN A 1 263 ? 30.093 0.621 -23.546 1.00 66.06 263 GLN A N 1
ATOM 2161 C CA . GLN A 1 263 ? 30.001 -0.579 -22.706 1.00 66.06 263 GLN A CA 1
ATOM 2162 C C . GLN A 1 263 ? 28.901 -1.550 -23.160 1.00 66.06 263 GLN A C 1
ATOM 2164 O O . GLN A 1 263 ? 28.875 -2.680 -22.679 1.00 66.06 263 GLN A O 1
ATOM 2169 N N . ARG A 1 264 ? 28.010 -1.140 -24.077 1.00 65.19 264 ARG A N 1
ATOM 2170 C CA . ARG A 1 264 ? 26.868 -1.951 -24.547 1.00 65.19 264 ARG A CA 1
ATOM 2171 C C . ARG A 1 264 ? 27.256 -3.088 -25.501 1.00 65.19 264 ARG A C 1
ATOM 2173 O O . ARG A 1 264 ? 26.481 -4.018 -25.674 1.00 65.19 264 ARG A O 1
ATOM 2180 N N . GLU A 1 265 ? 28.443 -3.031 -26.104 1.00 57.88 265 GLU A N 1
ATOM 2181 C CA . GLU A 1 265 ? 28.908 -3.999 -27.115 1.00 57.88 265 GLU A CA 1
ATOM 2182 C C . GLU A 1 265 ? 29.372 -5.345 -26.531 1.00 57.88 265 GLU A C 1
ATOM 2184 O O . GLU A 1 265 ? 29.586 -6.307 -27.265 1.00 57.88 265 GLU A O 1
ATOM 2189 N N . LYS A 1 266 ? 29.504 -5.452 -25.204 1.00 61.91 266 LYS A N 1
ATOM 2190 C CA . LYS A 1 266 ? 29.839 -6.704 -24.514 1.00 61.91 266 LYS A CA 1
ATOM 2191 C C . LYS A 1 266 ? 28.594 -7.223 -23.812 1.00 61.91 266 LYS A C 1
ATOM 2193 O O . LYS A 1 266 ? 27.964 -6.459 -23.091 1.00 61.91 266 LYS A O 1
ATOM 2198 N N . ASN A 1 267 ? 28.272 -8.508 -23.998 1.00 66.94 267 ASN A N 1
ATOM 2199 C CA . ASN A 1 267 ? 27.172 -9.202 -23.315 1.00 66.94 267 ASN A CA 1
ATOM 2200 C C . ASN A 1 267 ? 27.020 -8.701 -21.863 1.00 66.94 267 ASN A C 1
ATOM 2202 O O . ASN A 1 267 ? 27.907 -8.968 -21.045 1.00 66.94 267 ASN A O 1
ATOM 2206 N N . PRO A 1 268 ? 25.955 -7.947 -21.542 1.00 70.81 268 PRO A N 1
ATOM 2207 C CA . PRO A 1 268 ? 25.863 -7.243 -20.271 1.00 70.81 268 PRO A CA 1
ATOM 2208 C C . PRO A 1 268 ? 25.756 -8.236 -19.108 1.00 70.81 268 PRO A C 1
ATOM 2210 O O . PRO A 1 268 ? 24.955 -9.173 -19.149 1.00 70.81 268 PRO A O 1
ATOM 2213 N N . ASP A 1 269 ? 26.536 -8.029 -18.042 1.00 81.69 269 ASP A N 1
ATOM 2214 C CA . ASP A 1 269 ? 26.405 -8.828 -16.820 1.00 81.69 269 ASP A CA 1
ATOM 2215 C C . ASP A 1 269 ? 25.100 -8.481 -16.087 1.00 81.69 269 ASP A C 1
ATOM 2217 O O . ASP A 1 269 ? 25.013 -7.521 -15.316 1.00 81.69 269 ASP A O 1
ATOM 2221 N N . ILE A 1 270 ? 24.082 -9.316 -16.296 1.00 88.69 270 ILE A N 1
ATOM 2222 C CA . ILE A 1 270 ? 22.765 -9.173 -15.670 1.00 88.69 270 ILE A CA 1
ATOM 2223 C C . ILE A 1 270 ? 22.711 -9.675 -14.215 1.00 88.69 270 ILE A C 1
ATOM 2225 O O . ILE A 1 270 ? 21.642 -9.654 -13.599 1.00 88.69 270 ILE A O 1
ATOM 2229 N N . SER A 1 271 ? 23.817 -10.156 -13.629 1.00 88.75 271 SER A N 1
ATOM 2230 C CA . SER A 1 271 ? 23.822 -10.825 -12.315 1.00 88.75 271 SER A CA 1
ATOM 2231 C C . SER A 1 271 ? 23.276 -9.950 -11.183 1.00 88.75 271 SER A C 1
ATOM 2233 O O . SER A 1 271 ? 22.523 -10.433 -10.330 1.00 88.75 271 SER A O 1
ATOM 2235 N N . LYS A 1 272 ? 23.608 -8.653 -11.182 1.00 87.56 272 LYS A N 1
ATOM 2236 C CA . LYS A 1 272 ? 23.141 -7.680 -10.181 1.00 87.56 272 LYS A CA 1
ATOM 2237 C C . LYS A 1 272 ? 21.636 -7.436 -10.288 1.00 87.56 272 LYS A C 1
ATOM 2239 O O . LYS A 1 272 ? 20.950 -7.485 -9.267 1.00 87.56 272 LYS A O 1
ATOM 2244 N N . VAL A 1 273 ? 21.131 -7.241 -11.510 1.00 89.25 273 VAL A N 1
ATOM 2245 C CA . VAL A 1 273 ? 19.696 -7.063 -11.792 1.00 89.25 273 VAL A CA 1
ATOM 2246 C C . VAL A 1 273 ? 18.930 -8.325 -11.396 1.00 89.25 273 VAL A C 1
ATOM 2248 O O . VAL A 1 273 ? 17.981 -8.277 -10.617 1.00 89.25 273 VAL A O 1
ATOM 2251 N N . LYS A 1 274 ? 19.412 -9.498 -11.812 1.00 92.25 274 LYS A N 1
ATOM 2252 C CA . LYS A 1 274 ? 18.809 -10.782 -11.444 1.00 92.25 274 LYS A CA 1
ATOM 2253 C C . LYS A 1 274 ? 18.745 -10.971 -9.925 1.00 92.25 274 LYS A C 1
ATOM 2255 O O . LYS A 1 274 ? 17.703 -11.364 -9.405 1.00 92.25 274 LYS A O 1
ATOM 2260 N N . LYS A 1 275 ? 19.829 -10.666 -9.197 1.00 91.50 275 LYS A N 1
ATOM 2261 C CA . LYS A 1 275 ? 19.871 -10.772 -7.728 1.00 91.50 275 LYS A CA 1
ATOM 2262 C C . LYS A 1 275 ? 18.849 -9.862 -7.051 1.00 91.50 275 LYS A C 1
ATOM 2264 O O . LYS A 1 275 ? 18.222 -10.305 -6.091 1.00 91.50 275 LYS A O 1
ATOM 2269 N N . ILE A 1 276 ? 18.676 -8.617 -7.505 1.00 88.81 276 ILE A N 1
ATOM 2270 C CA . ILE A 1 276 ? 17.720 -7.710 -6.857 1.00 88.81 276 ILE A CA 1
ATOM 2271 C C . ILE A 1 276 ? 16.267 -8.120 -7.129 1.00 88.81 276 ILE A C 1
ATOM 2273 O O . ILE A 1 276 ? 15.484 -8.199 -6.187 1.00 88.81 276 ILE A O 1
ATOM 2277 N N . PHE A 1 277 ? 15.937 -8.525 -8.358 1.00 92.19 277 PHE A N 1
ATOM 2278 C CA . PHE A 1 277 ? 14.606 -9.050 -8.685 1.00 92.19 277 PHE A CA 1
ATOM 2279 C C . PHE A 1 277 ? 14.291 -10.339 -7.915 1.00 92.19 277 PHE A C 1
ATOM 2281 O O . PHE A 1 277 ? 13.184 -10.514 -7.411 1.00 92.19 277 PHE A O 1
ATOM 2288 N N . GLN A 1 278 ? 15.273 -11.230 -7.745 1.00 91.25 278 GLN A N 1
ATOM 2289 C CA . GLN A 1 278 ? 15.116 -12.419 -6.903 1.00 91.25 278 GLN A CA 1
ATOM 2290 C C . GLN A 1 278 ? 14.866 -12.073 -5.432 1.00 91.25 278 GLN A C 1
ATOM 2292 O O . GLN A 1 278 ? 14.089 -12.759 -4.772 1.00 91.25 278 GLN A O 1
ATOM 2297 N N . ARG A 1 279 ? 15.508 -11.025 -4.903 1.00 86.81 279 ARG A N 1
ATOM 2298 C CA . ARG A 1 279 ? 15.251 -10.545 -3.538 1.00 86.81 279 ARG A CA 1
ATOM 2299 C C . ARG A 1 279 ? 13.819 -10.038 -3.395 1.00 86.81 279 ARG A C 1
ATOM 2301 O O . ARG A 1 279 ? 13.148 -10.445 -2.450 1.00 86.81 279 ARG A O 1
ATOM 2308 N N . TRP A 1 280 ? 13.334 -9.236 -4.343 1.00 89.31 280 TRP A N 1
ATOM 2309 C CA . TRP A 1 280 ? 11.945 -8.764 -4.362 1.00 89.31 280 TRP A CA 1
ATOM 2310 C C . TRP A 1 280 ? 10.942 -9.915 -4.407 1.00 89.31 280 TRP A C 1
ATOM 2312 O O . TRP A 1 280 ? 10.072 -10.017 -3.547 1.00 89.31 280 TRP A O 1
ATOM 2322 N N . ARG A 1 281 ? 11.163 -10.884 -5.298 1.00 88.62 281 ARG A N 1
ATOM 2323 C CA . ARG A 1 281 ? 10.365 -12.119 -5.393 1.00 88.62 281 ARG A CA 1
ATOM 2324 C C . ARG A 1 281 ? 10.317 -12.943 -4.111 1.00 88.62 281 ARG A C 1
ATOM 2326 O O . ARG A 1 281 ? 9.334 -13.633 -3.866 1.00 88.62 281 ARG A O 1
ATOM 2333 N N . ARG A 1 282 ? 11.358 -12.868 -3.279 1.00 85.69 282 ARG A N 1
ATOM 2334 C CA . ARG A 1 282 ? 11.433 -13.528 -1.964 1.00 85.69 282 ARG A CA 1
ATOM 2335 C C . ARG A 1 282 ? 10.842 -12.684 -0.826 1.00 85.69 282 ARG A C 1
ATOM 2337 O O . ARG A 1 282 ? 10.919 -13.088 0.328 1.00 85.69 282 ARG A O 1
ATOM 2344 N N . GLY A 1 283 ? 10.253 -11.526 -1.132 1.00 75.00 283 GLY A N 1
ATOM 2345 C CA . GLY A 1 283 ? 9.632 -10.635 -0.149 1.00 75.00 283 GLY A CA 1
ATOM 2346 C C . GLY A 1 283 ? 10.585 -9.597 0.447 1.00 75.00 283 GLY A C 1
ATOM 2347 O O . GLY A 1 283 ? 10.351 -9.115 1.556 1.00 75.00 283 GLY A O 1
ATOM 2348 N N . SER A 1 284 ? 11.678 -9.259 -0.242 1.00 78.06 284 SER A N 1
ATOM 2349 C CA . SER A 1 284 ? 12.345 -7.981 0.039 1.00 78.06 284 SER A CA 1
ATOM 2350 C C . SER A 1 284 ? 11.468 -6.843 -0.491 1.00 78.06 284 SER A C 1
ATOM 2352 O O . SER A 1 284 ? 10.952 -6.990 -1.600 1.00 78.06 284 SER A O 1
ATOM 2354 N N . PRO A 1 285 ? 11.323 -5.720 0.225 1.00 76.44 285 PRO A N 1
ATOM 2355 C CA . PRO A 1 285 ? 10.493 -4.622 -0.252 1.00 76.44 285 PRO A CA 1
ATOM 2356 C C . PRO A 1 285 ? 11.067 -3.977 -1.523 1.00 76.44 285 PRO A C 1
ATOM 2358 O O . PRO A 1 285 ? 12.277 -4.005 -1.797 1.00 76.44 285 PRO A O 1
ATOM 2361 N N . LEU A 1 286 ? 10.181 -3.389 -2.323 1.00 80.44 286 LEU A N 1
ATOM 2362 C CA . LEU A 1 286 ? 10.535 -2.506 -3.425 1.00 80.44 286 LEU A CA 1
ATOM 2363 C C . LEU A 1 286 ? 11.099 -1.201 -2.850 1.00 80.44 286 LEU A C 1
ATOM 2365 O O . LEU A 1 286 ? 10.411 -0.488 -2.123 1.00 80.44 286 LEU A O 1
ATOM 2369 N N . ARG A 1 287 ? 12.345 -0.874 -3.215 1.00 75.75 287 ARG A N 1
ATOM 2370 C CA . ARG A 1 287 ? 13.018 0.376 -2.822 1.00 75.75 287 ARG A CA 1
ATOM 2371 C C . ARG A 1 287 ? 12.977 1.358 -3.970 1.00 75.75 287 ARG A C 1
ATOM 2373 O O . ARG A 1 287 ? 13.490 1.003 -5.030 1.00 75.75 287 ARG A O 1
ATOM 2380 N N . LEU A 1 288 ? 12.534 2.595 -3.737 1.00 74.19 288 LEU A N 1
ATOM 2381 C CA . LEU A 1 288 ? 12.590 3.656 -4.755 1.00 74.19 288 LEU A CA 1
ATOM 2382 C C . LEU A 1 288 ? 13.998 3.793 -5.351 1.00 74.19 288 LEU A C 1
ATOM 2384 O O . LEU A 1 288 ? 14.135 3.703 -6.556 1.00 74.19 288 LEU A O 1
ATOM 2388 N N . VAL A 1 289 ? 15.058 3.822 -4.536 1.00 72.62 289 VAL A N 1
ATOM 2389 C CA . VAL A 1 289 ? 16.457 3.882 -5.025 1.00 72.62 289 VAL A CA 1
ATOM 2390 C C . VAL A 1 289 ? 16.834 2.702 -5.935 1.00 72.62 289 VAL A C 1
ATOM 2392 O O . VAL A 1 289 ? 17.627 2.837 -6.865 1.00 72.62 289 VAL A O 1
ATOM 2395 N N . ASN A 1 290 ? 16.293 1.509 -5.677 1.00 79.31 290 ASN A N 1
ATOM 2396 C CA . ASN A 1 290 ? 16.540 0.363 -6.551 1.00 79.31 290 ASN A CA 1
ATOM 2397 C C . ASN A 1 290 ? 15.667 0.424 -7.807 1.00 79.31 290 ASN A C 1
ATOM 2399 O O . ASN A 1 290 ? 16.126 0.003 -8.862 1.00 79.31 290 ASN A O 1
ATOM 2403 N N . LEU A 1 291 ? 14.442 0.937 -7.715 1.00 82.00 291 LEU A N 1
ATOM 2404 C CA . LEU A 1 291 ? 13.601 1.197 -8.882 1.00 82.00 291 LEU A CA 1
ATOM 2405 C C . LEU A 1 291 ? 14.270 2.241 -9.788 1.00 82.00 291 LEU A C 1
ATOM 2407 O O . LEU A 1 291 ? 14.475 1.963 -10.962 1.00 82.00 291 LEU A O 1
ATOM 2411 N N . GLU A 1 292 ? 14.789 3.329 -9.220 1.00 76.69 292 GLU A N 1
ATOM 2412 C CA . GLU A 1 292 ? 15.589 4.347 -9.914 1.00 76.69 292 GLU A CA 1
ATOM 2413 C C . GLU A 1 292 ? 16.823 3.764 -10.598 1.00 76.69 292 GLU A C 1
ATOM 2415 O O . GLU A 1 292 ? 17.212 4.161 -11.692 1.00 76.69 292 GLU A O 1
ATOM 2420 N N . LYS A 1 293 ? 17.472 2.799 -9.952 1.00 79.56 293 LYS A N 1
ATOM 2421 C CA . LYS A 1 293 ? 18.686 2.194 -10.492 1.00 79.56 293 LYS A CA 1
ATOM 2422 C C . LYS A 1 293 ? 18.413 1.131 -11.552 1.00 79.56 293 LYS A C 1
ATOM 2424 O O . LYS A 1 293 ? 19.228 0.961 -12.454 1.00 79.56 293 LYS A O 1
ATOM 2429 N N . PHE A 1 294 ? 17.339 0.360 -11.402 1.00 82.31 294 PHE A N 1
ATOM 2430 C CA . PHE A 1 294 ? 17.126 -0.881 -12.151 1.00 82.31 294 PHE A CA 1
ATOM 2431 C C . PHE A 1 294 ? 15.865 -0.883 -13.015 1.00 82.31 294 PHE A C 1
ATOM 2433 O O . PHE A 1 294 ? 15.683 -1.818 -13.782 1.00 82.31 294 PHE A O 1
ATOM 2440 N N . ILE A 1 295 ? 14.988 0.108 -12.902 1.00 83.06 295 ILE A N 1
ATOM 2441 C CA . ILE A 1 295 ? 13.756 0.205 -13.690 1.00 83.06 295 ILE A CA 1
ATOM 2442 C C . ILE A 1 295 ? 13.689 1.558 -14.416 1.00 83.06 295 ILE A C 1
ATOM 2444 O O . ILE A 1 295 ? 13.522 1.558 -15.634 1.00 83.06 295 ILE A O 1
ATOM 2448 N N . ASP A 1 296 ? 13.912 2.691 -13.739 1.00 81.00 296 ASP A N 1
ATOM 2449 C CA . ASP A 1 296 ? 13.873 4.034 -14.354 1.00 81.00 296 ASP A CA 1
ATOM 2450 C C . ASP A 1 296 ? 14.743 4.205 -15.612 1.00 81.00 296 ASP A C 1
ATOM 2452 O O . ASP A 1 296 ? 14.279 4.884 -16.532 1.00 81.00 296 ASP A O 1
ATOM 2456 N N . PRO A 1 297 ? 15.944 3.595 -15.743 1.00 81.69 297 PRO A N 1
ATOM 2457 C CA . PRO A 1 297 ? 16.769 3.775 -16.937 1.00 81.69 297 PRO A CA 1
ATOM 2458 C C . PRO A 1 297 ? 16.073 3.325 -18.226 1.00 81.69 297 PRO A C 1
ATOM 2460 O O . PRO A 1 297 ? 16.302 3.914 -19.282 1.00 81.69 297 PRO A O 1
ATOM 2463 N N . 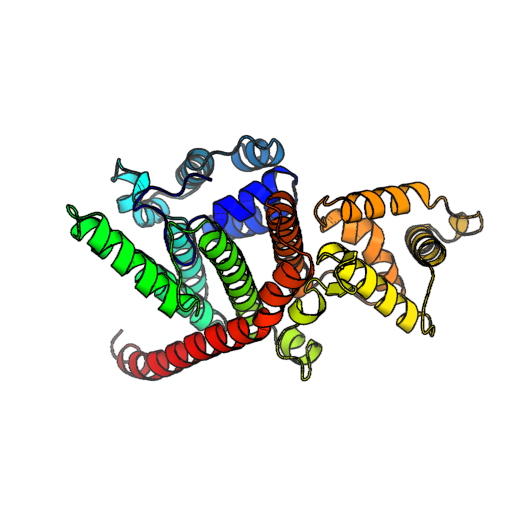LEU A 1 298 ? 15.187 2.324 -18.144 1.00 80.00 298 LEU A N 1
ATOM 2464 C CA . LEU A 1 298 ? 14.366 1.893 -19.279 1.00 80.00 298 LEU A CA 1
ATOM 2465 C C . LEU A 1 298 ? 13.413 3.004 -19.735 1.00 80.00 298 LEU A C 1
ATOM 2467 O O . LEU A 1 298 ? 13.259 3.254 -20.928 1.00 80.00 298 LEU A O 1
ATOM 2471 N N . TYR A 1 299 ? 12.798 3.690 -18.774 1.00 73.69 299 TYR A N 1
ATOM 2472 C CA . TYR A 1 299 ? 11.829 4.752 -19.017 1.00 73.69 299 TYR A CA 1
ATOM 2473 C C . TYR A 1 299 ? 12.505 6.034 -19.500 1.00 73.69 299 TYR A C 1
ATOM 2475 O O . TYR A 1 299 ? 12.065 6.629 -20.484 1.00 73.69 299 TYR A O 1
ATOM 2483 N N . SER A 1 300 ? 13.632 6.414 -18.890 1.00 69.06 300 SER A N 1
ATOM 2484 C CA . SER A 1 300 ? 14.399 7.596 -19.299 1.00 69.06 300 SER A CA 1
ATOM 2485 C C . SER A 1 300 ? 14.915 7.487 -20.737 1.00 69.06 300 SER A C 1
ATOM 2487 O O . SER A 1 300 ? 14.925 8.481 -21.458 1.00 69.06 300 SER A O 1
ATOM 2489 N N . ALA A 1 301 ? 15.257 6.279 -21.201 1.00 61.06 301 ALA A N 1
ATOM 2490 C CA . ALA A 1 301 ? 15.646 6.033 -22.594 1.00 61.06 301 ALA A CA 1
ATOM 2491 C C . ALA A 1 301 ? 14.522 6.313 -23.615 1.00 61.06 301 ALA A C 1
ATOM 2493 O O . ALA A 1 301 ? 14.790 6.425 -24.811 1.00 61.06 301 ALA A O 1
ATOM 2494 N N . LYS A 1 302 ? 13.272 6.420 -23.153 1.00 62.66 302 LYS A N 1
ATOM 2495 C CA . LYS A 1 302 ? 12.074 6.729 -23.946 1.00 62.66 302 LYS A CA 1
ATOM 2496 C C . LYS A 1 302 ? 11.418 8.053 -23.529 1.00 62.66 302 LYS A C 1
ATOM 2498 O O . LYS A 1 302 ? 10.254 8.274 -23.844 1.00 62.66 302 LYS A O 1
ATOM 2503 N N . SER A 1 303 ? 12.140 8.916 -22.808 1.00 63.62 303 SER A N 1
ATOM 2504 C CA . SER A 1 303 ? 11.620 10.182 -22.262 1.00 63.62 303 SER A CA 1
ATOM 2505 C C . SER A 1 303 ? 10.396 10.018 -21.348 1.00 63.62 303 SER A C 1
ATOM 2507 O O . SER A 1 303 ? 9.597 10.939 -21.193 1.00 63.62 303 SER A O 1
ATOM 2509 N N . MET A 1 304 ? 10.253 8.852 -20.717 1.00 63.12 304 MET A N 1
ATOM 2510 C CA . MET A 1 304 ? 9.256 8.576 -19.687 1.00 63.12 304 MET A CA 1
ATOM 2511 C C . MET A 1 304 ? 9.893 8.682 -18.297 1.00 63.12 304 MET A C 1
ATOM 2513 O O . MET A 1 304 ? 11.080 8.399 -18.117 1.00 63.12 304 MET A O 1
ATOM 2517 N N . THR A 1 305 ? 9.096 9.028 -17.288 1.00 60.88 305 THR A N 1
ATOM 2518 C CA . THR A 1 305 ? 9.526 9.022 -15.886 1.00 60.88 305 THR A CA 1
ATOM 2519 C C . THR A 1 305 ? 8.716 8.005 -15.094 1.00 60.88 305 THR A C 1
ATOM 2521 O O . THR A 1 305 ? 7.498 8.123 -14.977 1.00 60.88 305 THR A O 1
ATOM 2524 N N . LEU A 1 306 ? 9.395 6.998 -14.534 1.00 61.31 306 LEU A N 1
ATOM 2525 C CA . LEU A 1 306 ? 8.781 6.112 -13.539 1.00 61.31 306 LEU A CA 1
ATOM 2526 C C . LEU A 1 306 ? 8.541 6.882 -12.234 1.00 61.31 306 LEU A C 1
ATOM 2528 O O . LEU A 1 306 ? 7.522 6.700 -11.571 1.00 61.31 306 LEU A O 1
ATOM 2532 N N . ARG A 1 307 ? 9.469 7.779 -11.882 1.00 61.91 307 ARG A N 1
ATOM 2533 C CA . ARG A 1 307 ? 9.366 8.648 -10.715 1.00 61.91 307 ARG A CA 1
ATOM 2534 C C . ARG A 1 307 ? 8.431 9.826 -10.982 1.00 61.91 307 ARG A C 1
ATOM 2536 O O . ARG A 1 307 ? 8.830 10.867 -11.498 1.00 61.91 307 ARG A O 1
ATOM 2543 N N . ASN A 1 308 ? 7.185 9.658 -10.578 1.00 64.50 308 ASN A N 1
ATOM 2544 C CA . ASN A 1 308 ? 6.236 10.735 -10.336 1.00 64.50 308 ASN A CA 1
ATOM 2545 C C . ASN A 1 308 ? 5.693 10.598 -8.899 1.00 64.50 308 ASN A C 1
ATOM 2547 O O . ASN A 1 308 ? 5.953 9.605 -8.214 1.00 64.50 308 ASN A O 1
ATOM 2551 N N . GLU A 1 309 ? 4.973 11.612 -8.424 1.00 61.38 309 GLU A N 1
ATOM 2552 C CA . GLU A 1 309 ? 4.370 11.626 -7.079 1.00 61.38 309 GLU A CA 1
ATOM 2553 C C . GLU A 1 309 ? 3.499 10.384 -6.821 1.00 61.38 309 GLU A C 1
ATOM 2555 O O . GLU A 1 309 ? 3.510 9.824 -5.726 1.00 61.38 309 GLU A O 1
ATOM 2560 N N . VAL A 1 310 ? 2.844 9.887 -7.873 1.00 67.62 310 VAL A N 1
ATOM 2561 C CA . VAL A 1 310 ? 2.008 8.682 -7.880 1.00 67.62 310 VAL A CA 1
ATOM 2562 C C . VAL A 1 310 ? 2.822 7.438 -7.510 1.00 67.62 310 VAL A C 1
ATOM 2564 O O . VAL A 1 310 ? 2.490 6.742 -6.552 1.00 67.62 310 VAL A O 1
ATOM 2567 N N . THR A 1 311 ? 3.939 7.178 -8.195 1.00 70.19 311 THR A N 1
ATOM 2568 C CA . THR A 1 311 ? 4.802 6.021 -7.908 1.00 70.19 311 THR A CA 1
ATOM 2569 C C . THR A 1 311 ? 5.412 6.100 -6.507 1.00 70.19 311 THR A C 1
ATOM 2571 O O . THR A 1 311 ? 5.515 5.081 -5.825 1.00 70.19 311 THR A O 1
ATOM 2574 N N . ILE A 1 312 ? 5.785 7.297 -6.040 1.00 70.38 312 ILE A N 1
ATOM 2575 C CA . ILE A 1 312 ? 6.340 7.487 -4.688 1.00 70.38 312 ILE A CA 1
ATOM 2576 C C . ILE A 1 312 ? 5.331 7.059 -3.614 1.00 70.38 312 ILE A C 1
ATOM 2578 O O . ILE A 1 312 ? 5.726 6.437 -2.627 1.00 70.38 312 ILE A O 1
ATOM 2582 N N . LEU A 1 313 ? 4.045 7.351 -3.818 1.00 74.75 313 LEU A N 1
ATOM 2583 C CA . LEU A 1 313 ? 2.980 7.037 -2.865 1.00 74.75 313 LEU A CA 1
ATOM 2584 C C . LEU A 1 313 ? 2.435 5.605 -3.005 1.00 74.75 313 LEU A C 1
ATOM 2586 O O . LEU A 1 313 ? 2.021 5.016 -2.009 1.00 74.75 313 LEU A O 1
ATOM 2590 N N . MET A 1 314 ? 2.496 4.999 -4.194 1.00 82.88 314 MET A N 1
ATOM 2591 C CA . MET A 1 314 ? 2.003 3.631 -4.420 1.00 82.88 314 MET A CA 1
ATOM 2592 C C . MET A 1 314 ? 2.961 2.532 -3.959 1.00 82.88 314 MET A C 1
ATOM 2594 O O . MET A 1 314 ? 2.511 1.494 -3.475 1.00 82.88 314 MET A O 1
ATOM 2598 N N . ILE A 1 315 ? 4.277 2.725 -4.090 1.00 84.69 315 ILE A N 1
ATOM 2599 C CA . ILE A 1 315 ? 5.262 1.688 -3.735 1.00 84.69 315 ILE A CA 1
ATOM 2600 C C . ILE A 1 315 ? 5.160 1.238 -2.264 1.00 84.69 315 ILE A C 1
ATOM 2602 O O . ILE A 1 315 ? 5.159 0.026 -2.029 1.00 84.69 315 ILE A O 1
ATOM 2606 N N . PRO A 1 316 ? 5.017 2.139 -1.269 1.00 81.31 316 PRO A N 1
ATOM 2607 C CA . PRO A 1 316 ? 4.779 1.736 0.117 1.00 81.31 316 PRO A CA 1
ATOM 2608 C C . PRO A 1 316 ? 3.533 0.858 0.288 1.00 81.31 316 PRO A C 1
ATOM 2610 O O . PRO A 1 316 ? 3.577 -0.121 1.029 1.00 81.31 316 PRO A O 1
ATOM 2613 N N . ILE A 1 317 ? 2.449 1.159 -0.434 1.00 87.69 317 ILE A N 1
ATOM 2614 C CA . ILE A 1 317 ? 1.201 0.389 -0.373 1.00 87.69 317 ILE A CA 1
ATOM 2615 C C . ILE A 1 317 ? 1.369 -0.997 -1.004 1.00 87.69 317 ILE A C 1
ATOM 2617 O O . ILE A 1 317 ? 0.943 -1.991 -0.422 1.00 87.69 317 ILE A O 1
ATOM 2621 N N . ILE A 1 318 ? 2.064 -1.097 -2.140 1.00 90.69 318 ILE A N 1
ATOM 2622 C CA . ILE A 1 318 ? 2.373 -2.386 -2.785 1.00 90.69 318 ILE A CA 1
ATOM 2623 C C . ILE A 1 318 ? 3.225 -3.272 -1.865 1.00 90.69 318 ILE A C 1
ATOM 2625 O O . ILE A 1 318 ? 2.982 -4.477 -1.765 1.00 90.69 318 ILE A O 1
ATOM 2629 N N . ASN A 1 319 ? 4.204 -2.687 -1.168 1.00 86.00 319 ASN A N 1
ATOM 2630 C CA . ASN A 1 319 ? 4.998 -3.406 -0.170 1.00 86.00 319 ASN A CA 1
ATOM 2631 C C . ASN A 1 319 ? 4.128 -3.887 0.999 1.00 86.00 319 ASN A C 1
ATOM 2633 O O . ASN A 1 319 ? 4.228 -5.048 1.395 1.00 86.00 319 ASN A O 1
ATOM 2637 N N . LEU A 1 320 ? 3.230 -3.032 1.497 1.00 85.56 320 LEU A N 1
ATOM 2638 C CA . LEU A 1 320 ? 2.309 -3.380 2.577 1.00 85.56 320 LEU A CA 1
ATOM 2639 C C . LEU A 1 320 ? 1.360 -4.519 2.174 1.00 85.56 320 LEU A C 1
ATOM 2641 O O . LEU A 1 320 ? 1.167 -5.456 2.948 1.00 85.56 320 LEU A O 1
ATOM 2645 N N . PHE A 1 321 ? 0.834 -4.494 0.945 1.00 92.12 321 PHE A N 1
ATOM 2646 C CA . PHE A 1 321 ? 0.052 -5.595 0.381 1.00 92.12 321 PHE A CA 1
ATOM 2647 C C . PHE A 1 321 ? 0.856 -6.905 0.393 1.00 92.12 321 PHE A C 1
ATOM 2649 O O . PHE A 1 321 ? 0.390 -7.909 0.933 1.00 92.12 321 PHE A O 1
ATOM 2656 N N . ASP A 1 322 ? 2.087 -6.896 -0.130 1.00 90.69 322 ASP A N 1
ATOM 2657 C CA . ASP A 1 322 ? 2.965 -8.077 -0.169 1.00 90.69 322 ASP A CA 1
ATOM 2658 C C . ASP A 1 322 ? 3.337 -8.605 1.225 1.00 90.69 322 ASP A C 1
ATOM 2660 O O . ASP A 1 322 ? 3.461 -9.818 1.432 1.00 90.69 322 ASP A O 1
ATOM 2664 N N . TYR A 1 323 ? 3.511 -7.717 2.202 1.00 85.69 323 TYR A N 1
ATOM 2665 C CA . TYR A 1 323 ? 3.730 -8.099 3.592 1.00 85.69 323 TYR A CA 1
ATOM 2666 C C . TYR A 1 323 ? 2.533 -8.800 4.203 1.00 85.69 323 TYR A C 1
ATOM 2668 O O . TYR A 1 323 ? 2.694 -9.907 4.721 1.00 85.69 323 TYR A O 1
ATOM 2676 N N . VAL A 1 324 ? 1.348 -8.196 4.110 1.00 87.56 324 VAL A N 1
ATOM 2677 C CA . VAL A 1 324 ? 0.120 -8.793 4.639 1.00 87.56 324 VAL A CA 1
ATOM 2678 C C . VAL A 1 324 ? -0.101 -10.156 3.995 1.00 87.56 324 VAL A C 1
ATOM 2680 O O . VAL A 1 324 ? -0.264 -11.136 4.711 1.00 87.56 324 VAL A O 1
ATOM 2683 N N . GLN A 1 325 ? 0.038 -10.268 2.671 1.00 92.31 325 GLN A N 1
ATOM 2684 C CA . GLN A 1 325 ? -0.067 -11.546 1.955 1.00 92.31 325 GLN A CA 1
ATOM 2685 C C . GLN A 1 325 ? 0.879 -12.614 2.519 1.00 92.31 325 GLN A C 1
ATOM 2687 O O . GLN A 1 325 ? 0.470 -13.754 2.718 1.00 92.31 325 GLN A O 1
ATOM 2692 N N . ARG A 1 326 ? 2.134 -12.268 2.836 1.00 88.50 326 ARG A N 1
ATOM 2693 C CA . ARG A 1 326 ? 3.068 -13.210 3.480 1.00 88.50 326 ARG A CA 1
ATOM 2694 C C . ARG A 1 326 ? 2.635 -13.610 4.880 1.00 88.50 326 ARG A C 1
ATOM 2696 O O . ARG A 1 326 ? 2.760 -14.781 5.219 1.00 88.50 326 ARG A O 1
ATOM 2703 N N . GLN A 1 327 ? 2.171 -12.660 5.687 1.00 82.69 327 GLN A N 1
ATOM 2704 C CA . GLN A 1 327 ? 1.704 -12.959 7.040 1.00 82.69 327 GLN A CA 1
ATOM 2705 C C . GLN A 1 327 ? 0.504 -13.908 7.005 1.00 82.69 327 GLN A C 1
ATOM 2707 O O . GLN A 1 327 ? 0.484 -14.874 7.759 1.00 82.69 327 GLN A O 1
ATOM 2712 N N . LEU A 1 328 ? -0.440 -13.689 6.087 1.00 88.31 328 LEU A N 1
ATOM 2713 C CA . LEU A 1 328 ? -1.599 -14.562 5.898 1.00 88.31 328 LEU A CA 1
ATOM 2714 C C . LEU A 1 328 ? -1.186 -15.970 5.445 1.00 88.31 328 LEU A C 1
ATOM 2716 O O . LEU A 1 328 ? -1.646 -16.952 6.023 1.00 88.31 328 LEU A O 1
ATOM 2720 N N . LEU A 1 329 ? -0.248 -16.081 4.495 1.00 90.25 329 LEU A N 1
ATOM 2721 C CA . LEU A 1 329 ? 0.315 -17.374 4.078 1.00 90.25 329 LEU A CA 1
ATOM 2722 C C . LEU A 1 329 ? 1.003 -18.106 5.240 1.00 90.25 329 LEU A C 1
ATOM 2724 O O . LEU A 1 329 ? 0.805 -19.303 5.424 1.00 90.25 329 LEU A O 1
ATOM 2728 N N . MET A 1 330 ? 1.797 -17.396 6.051 1.00 86.62 330 MET A N 1
ATOM 2729 C CA . MET A 1 330 ? 2.449 -17.969 7.238 1.00 86.62 330 MET A CA 1
ATOM 2730 C C . MET A 1 330 ? 1.447 -18.432 8.300 1.00 86.62 330 MET A C 1
ATOM 2732 O O . MET A 1 330 ? 1.770 -19.301 9.104 1.00 86.62 330 MET A O 1
ATOM 2736 N N . GLN A 1 331 ? 0.250 -17.849 8.309 1.00 84.56 331 GLN A N 1
ATOM 2737 C CA . GLN A 1 331 ? -0.847 -18.212 9.203 1.00 84.56 331 GLN A CA 1
ATOM 2738 C C . GLN A 1 331 ? -1.755 -19.305 8.616 1.00 84.56 331 GLN A C 1
ATOM 2740 O O . GLN A 1 331 ? -2.749 -19.658 9.243 1.00 84.56 331 GLN A O 1
ATOM 2745 N N . GLY A 1 332 ? -1.404 -19.864 7.453 1.00 89.38 332 GLY A N 1
ATOM 2746 C CA . GLY A 1 332 ? -2.071 -21.027 6.869 1.00 89.38 332 GLY A CA 1
ATOM 2747 C C . GLY A 1 332 ? -3.254 -20.716 5.955 1.00 89.38 332 GLY A C 1
ATOM 2748 O O . GLY A 1 332 ? -3.977 -21.644 5.605 1.00 89.38 332 GLY A O 1
ATOM 2749 N N . LEU A 1 333 ? -3.460 -19.457 5.552 1.00 90.75 333 LEU A N 1
ATOM 2750 C CA . LEU A 1 333 ? -4.555 -19.113 4.638 1.00 90.75 333 LEU A CA 1
ATOM 2751 C C . LEU A 1 333 ? -4.243 -19.581 3.223 1.00 90.75 333 LEU A C 1
ATOM 2753 O O . LEU A 1 333 ? -3.099 -19.495 2.760 1.00 90.75 333 LEU A O 1
ATOM 2757 N N . SER A 1 334 ? -5.276 -20.044 2.523 1.00 92.69 334 SER A N 1
ATOM 2758 C CA . SER A 1 334 ? -5.141 -20.487 1.140 1.00 92.69 334 SER A CA 1
ATOM 2759 C C . SER A 1 334 ? -4.908 -19.313 0.186 1.00 92.69 334 SER A C 1
ATOM 2761 O O . SER A 1 334 ? -5.247 -18.155 0.448 1.00 92.69 334 SER A O 1
ATOM 2763 N N . ASN A 1 335 ? -4.328 -19.625 -0.973 1.00 94.12 335 ASN A N 1
ATOM 2764 C CA . ASN A 1 335 ? -4.043 -18.632 -2.006 1.00 94.12 335 ASN A CA 1
ATOM 2765 C C . ASN A 1 335 ? -5.330 -17.949 -2.511 1.00 94.12 335 ASN A C 1
ATOM 2767 O O . ASN A 1 335 ? -5.326 -16.738 -2.731 1.00 94.12 335 ASN A O 1
ATOM 2771 N N . THR A 1 336 ? -6.422 -18.701 -2.680 1.00 93.00 336 THR A N 1
ATOM 2772 C CA . THR A 1 336 ? -7.717 -18.168 -3.134 1.00 93.00 336 THR A CA 1
ATOM 2773 C C . THR A 1 336 ? -8.419 -17.329 -2.077 1.00 93.00 336 THR A C 1
ATOM 2775 O O . THR A 1 336 ? -8.995 -16.303 -2.430 1.00 93.00 336 THR A O 1
ATOM 2778 N N . GLU A 1 337 ? -8.325 -17.678 -0.791 1.00 92.69 337 GLU A N 1
ATOM 2779 C CA . GLU A 1 337 ? -8.852 -16.829 0.286 1.00 92.69 337 GLU A CA 1
ATOM 2780 C C . GLU A 1 337 ? -8.155 -15.469 0.311 1.00 92.69 337 GLU A C 1
ATOM 2782 O O . GLU A 1 337 ? -8.821 -14.435 0.326 1.00 92.69 337 GLU A O 1
ATOM 2787 N N . ILE A 1 338 ? -6.818 -15.456 0.256 1.00 94.62 338 ILE A N 1
ATOM 2788 C CA . ILE A 1 338 ? -6.046 -14.207 0.243 1.00 94.62 338 ILE A CA 1
ATOM 2789 C C . ILE A 1 338 ? -6.411 -13.375 -0.989 1.00 94.62 338 ILE A C 1
ATOM 2791 O O . ILE A 1 338 ? -6.685 -12.183 -0.868 1.00 94.62 338 ILE A O 1
ATOM 2795 N N . GLU A 1 339 ? -6.454 -13.983 -2.175 1.00 95.38 339 GLU A N 1
ATOM 2796 C CA . GLU A 1 339 ? -6.857 -13.285 -3.397 1.00 95.38 339 GLU A CA 1
ATOM 2797 C C . GLU A 1 339 ? -8.278 -12.708 -3.283 1.00 95.38 339 GLU A C 1
ATOM 2799 O O . GLU A 1 339 ? -8.493 -11.540 -3.611 1.00 95.38 339 GLU A O 1
ATOM 2804 N N . SER A 1 340 ? -9.234 -13.488 -2.772 1.00 93.38 340 SER A N 1
ATOM 2805 C CA . SER A 1 340 ? -10.621 -13.055 -2.582 1.00 93.38 340 SER A CA 1
ATOM 2806 C C . SER A 1 340 ? -10.726 -11.858 -1.641 1.00 93.38 340 SER A C 1
ATOM 2808 O O . SER A 1 340 ? -11.499 -10.948 -1.920 1.00 93.38 340 SER A O 1
ATOM 2810 N N . MET A 1 341 ? -9.947 -11.823 -0.555 1.00 93.75 341 MET A N 1
ATOM 2811 C CA . MET A 1 341 ? -9.953 -10.681 0.365 1.00 93.75 341 MET A CA 1
ATOM 2812 C C . MET A 1 341 ? -9.437 -9.403 -0.311 1.00 93.75 341 MET A C 1
ATOM 2814 O O . MET A 1 341 ? -10.002 -8.333 -0.107 1.00 93.75 341 MET A O 1
ATOM 2818 N N . PHE A 1 342 ? -8.392 -9.493 -1.141 1.00 95.19 342 PHE A N 1
ATOM 2819 C CA . PHE A 1 342 ? -7.835 -8.326 -1.838 1.00 95.19 342 PHE A CA 1
ATOM 2820 C C . PHE A 1 342 ? -8.672 -7.877 -3.047 1.00 95.19 342 PHE A C 1
ATOM 2822 O O . PHE A 1 342 ? -8.637 -6.697 -3.397 1.00 95.19 342 PHE A O 1
ATOM 2829 N N . LYS A 1 343 ? -9.451 -8.772 -3.671 1.00 93.31 343 LYS A N 1
ATOM 2830 C CA . LYS A 1 343 ? -10.382 -8.435 -4.769 1.00 93.31 343 LYS A CA 1
ATOM 2831 C C . LYS A 1 343 ? -11.466 -7.432 -4.356 1.00 93.31 343 LYS A C 1
ATOM 2833 O O . LYS A 1 343 ? -11.943 -6.682 -5.205 1.00 93.31 343 LYS A O 1
ATOM 2838 N N . GLU A 1 344 ? -11.778 -7.337 -3.064 1.00 92.81 344 GLU A N 1
ATOM 2839 C CA . GLU A 1 344 ? -12.711 -6.343 -2.517 1.00 92.81 344 GLU A CA 1
ATOM 2840 C C . GLU A 1 344 ? -12.173 -4.900 -2.563 1.00 92.81 344 GLU A C 1
ATOM 2842 O O . GLU A 1 344 ? -12.883 -3.968 -2.196 1.00 92.81 344 GLU A O 1
ATOM 2847 N N . TYR A 1 345 ? -10.938 -4.660 -3.020 1.00 94.25 345 TYR A N 1
ATOM 2848 C CA . TYR A 1 345 ? -10.312 -3.335 -2.988 1.00 94.25 345 TYR A CA 1
ATOM 2849 C C . TYR A 1 345 ? -11.171 -2.205 -3.580 1.00 94.25 345 TYR A C 1
ATOM 2851 O O . TYR A 1 345 ? -11.314 -1.150 -2.963 1.00 94.25 345 TYR A O 1
ATOM 2859 N N . ASN A 1 346 ? -11.810 -2.428 -4.733 1.00 92.69 346 ASN A N 1
ATOM 2860 C CA . ASN A 1 346 ? -12.661 -1.410 -5.362 1.00 92.69 346 ASN A CA 1
ATOM 2861 C C . ASN A 1 346 ? -13.854 -1.005 -4.478 1.00 92.69 346 ASN A C 1
ATOM 2863 O O . ASN A 1 346 ? -14.290 0.143 -4.528 1.00 92.69 346 ASN A O 1
ATOM 2867 N N . ARG A 1 347 ? -14.349 -1.908 -3.625 1.00 92.88 347 ARG A N 1
ATOM 2868 C CA . ARG A 1 347 ? -15.407 -1.601 -2.657 1.00 92.88 347 ARG A CA 1
ATOM 2869 C C . ARG A 1 347 ? -14.923 -0.621 -1.588 1.00 92.88 347 ARG A C 1
ATOM 2871 O O . ARG A 1 347 ? -15.678 0.261 -1.192 1.00 92.88 347 ARG A O 1
ATOM 2878 N N . TYR A 1 348 ? -13.664 -0.731 -1.162 1.00 93.25 348 TYR A N 1
ATOM 2879 C CA . TYR A 1 348 ? -13.043 0.235 -0.249 1.00 93.25 348 TYR A CA 1
ATOM 2880 C C . TYR A 1 348 ? -12.796 1.588 -0.923 1.00 93.25 348 TYR A C 1
ATOM 2882 O O . TYR A 1 348 ? -12.981 2.624 -0.287 1.00 93.25 348 TYR A O 1
ATOM 2890 N N . VAL A 1 349 ? -12.446 1.597 -2.213 1.00 93.25 349 VAL A N 1
ATOM 2891 C CA . VAL A 1 349 ? -12.354 2.836 -3.007 1.00 93.25 349 VAL A CA 1
ATOM 2892 C C . VAL A 1 349 ? -13.708 3.546 -3.058 1.00 93.25 349 VAL A C 1
ATOM 2894 O O . VAL A 1 349 ? -13.775 4.744 -2.777 1.00 93.25 349 VAL A O 1
ATOM 2897 N N . ASP A 1 350 ? -14.785 2.815 -3.354 1.00 91.88 350 ASP A N 1
ATOM 2898 C CA . ASP A 1 350 ? -16.144 3.365 -3.378 1.00 91.88 350 ASP A CA 1
ATOM 2899 C C . ASP A 1 350 ? -16.562 3.875 -1.984 1.00 91.88 350 ASP A C 1
ATOM 2901 O O . ASP A 1 350 ? -17.062 4.993 -1.866 1.00 91.88 350 ASP A O 1
ATOM 2905 N N . LEU A 1 351 ? -16.292 3.111 -0.917 1.00 90.94 351 LEU A N 1
ATOM 2906 C CA . LEU A 1 351 ? -16.578 3.500 0.471 1.00 90.94 351 LEU A CA 1
ATOM 2907 C C . LEU A 1 351 ? -15.904 4.822 0.857 1.00 90.94 351 LEU A C 1
ATOM 2909 O O . LEU A 1 351 ? -16.561 5.736 1.358 1.00 90.94 351 LEU A O 1
ATOM 2913 N N . VAL A 1 352 ? -14.592 4.922 0.631 1.00 91.25 352 VAL A N 1
ATOM 2914 C CA . VAL A 1 352 ? -13.803 6.113 0.971 1.00 91.25 352 VAL A CA 1
ATOM 2915 C C . VAL A 1 352 ? -14.249 7.311 0.139 1.00 91.25 352 VAL A C 1
ATOM 2917 O O . VAL A 1 352 ? -14.403 8.403 0.681 1.00 91.25 352 VAL A O 1
ATOM 2920 N N . THR A 1 353 ? -14.507 7.107 -1.154 1.00 90.94 353 THR A N 1
ATOM 2921 C CA . THR A 1 353 ? -14.964 8.175 -2.054 1.00 90.94 353 THR A CA 1
ATOM 2922 C C . THR A 1 353 ? -16.322 8.717 -1.614 1.00 90.94 353 THR A C 1
ATOM 2924 O O . THR A 1 353 ? -16.466 9.924 -1.456 1.00 90.94 353 THR A O 1
ATOM 2927 N N . GLN A 1 354 ? -17.290 7.848 -1.311 1.00 90.19 354 GLN A N 1
ATOM 2928 C CA . GLN A 1 354 ? -18.608 8.273 -0.827 1.00 90.19 354 GLN A CA 1
ATOM 2929 C C . GLN A 1 354 ? -18.526 9.000 0.521 1.00 90.19 354 GLN A C 1
ATOM 2931 O O . GLN A 1 354 ? -19.223 9.991 0.739 1.00 90.19 354 GLN A O 1
ATOM 2936 N N . ALA A 1 355 ? -17.686 8.522 1.445 1.00 87.12 355 ALA A N 1
ATOM 2937 C CA . ALA A 1 355 ? -17.479 9.180 2.734 1.00 87.12 355 ALA A CA 1
ATOM 2938 C C . ALA A 1 355 ? -16.845 10.574 2.570 1.00 87.12 355 ALA A C 1
ATOM 2940 O O . ALA A 1 355 ? -17.263 11.532 3.229 1.00 87.12 355 ALA A O 1
ATOM 2941 N N . TYR A 1 356 ? -15.881 10.697 1.656 1.00 90.19 356 TYR A N 1
ATOM 2942 C CA . TYR A 1 356 ? -15.270 11.969 1.292 1.00 90.19 356 TYR A CA 1
ATOM 2943 C C . TYR A 1 356 ? -16.285 12.924 0.667 1.00 90.19 356 TYR A C 1
ATOM 2945 O O . TYR A 1 356 ? -16.430 14.042 1.148 1.00 90.19 356 TYR A O 1
ATOM 2953 N N . GLU A 1 357 ? -17.055 12.469 -0.322 1.00 88.81 357 GLU A N 1
ATOM 2954 C CA . GLU A 1 357 ? -18.090 13.274 -0.972 1.00 88.81 357 GLU A CA 1
ATOM 2955 C C . GLU A 1 357 ? -19.110 13.783 0.045 1.00 88.81 357 GLU A C 1
ATOM 2957 O O . GLU A 1 357 ? -19.378 14.981 0.075 1.00 88.81 357 GLU A O 1
ATOM 2962 N N . ARG A 1 358 ? -19.632 12.933 0.940 1.00 84.94 358 ARG A N 1
ATOM 2963 C CA . ARG A 1 358 ? -20.537 13.377 2.020 1.00 84.94 358 ARG A CA 1
ATOM 2964 C C . ARG A 1 358 ? -19.906 14.470 2.880 1.00 84.94 358 ARG A C 1
ATOM 2966 O O . ARG A 1 358 ? -20.575 15.432 3.241 1.00 84.94 358 ARG A O 1
ATOM 2973 N N . THR A 1 359 ? -18.617 14.338 3.178 1.00 80.88 359 THR A N 1
ATOM 2974 C CA . THR A 1 359 ? -17.870 15.347 3.934 1.00 80.88 359 THR A CA 1
ATOM 2975 C C . THR A 1 359 ? -17.776 16.659 3.154 1.00 80.88 359 THR A C 1
ATOM 2977 O O . THR A 1 359 ? -18.075 17.708 3.712 1.00 80.88 359 THR A O 1
ATOM 2980 N N . THR A 1 360 ? -17.457 16.616 1.859 1.00 76.75 360 THR A N 1
ATOM 2981 C CA . THR A 1 360 ? -17.427 17.798 0.981 1.00 76.75 360 THR A CA 1
ATOM 2982 C C . THR A 1 360 ? -18.789 18.490 0.891 1.00 76.75 360 THR A C 1
ATOM 2984 O O . THR A 1 360 ? -18.861 19.711 0.996 1.00 76.75 360 THR A O 1
ATOM 2987 N N . HIS A 1 361 ? -19.879 17.726 0.755 1.00 73.75 361 HIS A N 1
ATOM 2988 C CA . HIS A 1 361 ? -21.234 18.283 0.712 1.00 73.75 361 HIS A CA 1
ATOM 2989 C C . HIS A 1 361 ? -21.612 18.962 2.034 1.00 73.75 361 HIS A C 1
ATOM 2991 O O . HIS A 1 361 ? -22.221 20.025 2.009 1.00 73.75 361 HIS A O 1
ATOM 2997 N N . ASN A 1 362 ? -21.208 18.401 3.177 1.00 60.56 362 ASN A N 1
ATOM 2998 C CA . ASN A 1 362 ? -21.493 18.981 4.492 1.00 60.56 362 ASN A CA 1
ATOM 2999 C C . ASN A 1 362 ? -20.656 20.237 4.799 1.00 60.56 362 ASN A C 1
ATOM 3001 O O . ASN A 1 362 ? -21.131 21.115 5.512 1.00 60.56 362 ASN A O 1
ATOM 3005 N N . ILE A 1 363 ? -19.440 20.354 4.252 1.00 59.72 363 ILE A N 1
ATOM 3006 C CA . ILE A 1 363 ? -18.599 21.560 4.391 1.00 59.72 363 ILE A CA 1
ATOM 3007 C C . ILE A 1 363 ? -19.189 22.734 3.600 1.00 59.72 363 ILE A C 1
ATOM 3009 O O . ILE A 1 363 ? -19.254 23.849 4.111 1.00 59.72 363 ILE A O 1
ATOM 3013 N N . ASN A 1 364 ? -19.727 22.473 2.403 1.00 48.44 364 ASN A N 1
ATOM 3014 C CA . ASN A 1 364 ? -20.366 23.497 1.566 1.00 48.44 364 ASN A CA 1
ATOM 3015 C C . ASN A 1 364 ? -21.618 24.140 2.204 1.00 48.44 364 ASN A C 1
ATOM 3017 O O . ASN A 1 364 ? -22.082 25.164 1.710 1.00 48.44 364 ASN A O 1
ATOM 3021 N N . PHE A 1 365 ? -22.152 23.576 3.295 1.00 38.03 365 PHE A N 1
ATOM 3022 C CA . PHE A 1 365 ? -23.243 24.167 4.080 1.00 38.03 365 PHE A CA 1
ATOM 3023 C C . PHE A 1 365 ? -22.779 24.943 5.322 1.00 38.03 365 PHE A C 1
ATOM 3025 O O . PHE A 1 365 ? -23.581 25.673 5.896 1.00 38.03 365 PHE A O 1
ATOM 3032 N N . ILE A 1 366 ? -21.520 24.798 5.745 1.00 37.62 366 ILE A N 1
ATOM 3033 C CA . ILE A 1 366 ? -20.997 25.425 6.972 1.00 37.62 366 ILE A CA 1
ATOM 3034 C C . ILE A 1 366 ? -20.081 26.621 6.649 1.00 37.62 366 ILE A C 1
ATOM 3036 O O . ILE A 1 366 ? -20.046 27.577 7.420 1.00 37.62 366 ILE A O 1
ATOM 3040 N N . ASP A 1 367 ? -19.426 26.644 5.483 1.00 36.75 367 ASP A N 1
ATOM 3041 C CA . ASP A 1 367 ? -18.388 27.648 5.188 1.00 36.75 367 ASP A CA 1
ATOM 3042 C C . ASP A 1 367 ? -18.848 28.912 4.433 1.00 36.75 367 ASP A C 1
ATOM 3044 O O . ASP A 1 367 ? -18.058 29.841 4.299 1.00 36.75 367 ASP A O 1
ATOM 3048 N N . TYR A 1 368 ? -20.122 29.047 4.036 1.00 33.06 368 TYR A N 1
ATOM 3049 C CA . TYR A 1 368 ? -20.636 30.351 3.564 1.00 33.06 368 TYR A CA 1
ATOM 3050 C C . TYR A 1 368 ? -21.102 31.291 4.690 1.00 33.06 368 TYR A C 1
ATOM 3052 O O . TYR A 1 368 ? -21.283 32.480 4.437 1.00 33.06 368 TYR A O 1
ATOM 3060 N N . ASP A 1 369 ? -21.250 30.800 5.926 1.00 31.31 369 ASP A N 1
ATOM 3061 C CA . ASP A 1 369 ? -21.694 31.620 7.069 1.00 31.31 369 ASP A CA 1
ATOM 3062 C C . ASP A 1 369 ? -20.556 32.012 8.031 1.00 31.31 369 ASP A C 1
ATOM 3064 O O . ASP A 1 369 ? -20.723 32.921 8.849 1.00 31.31 369 ASP A O 1
ATOM 3068 N N . ILE A 1 370 ? -19.380 31.378 7.934 1.00 34.59 370 ILE A N 1
ATOM 3069 C CA . ILE A 1 370 ? -18.237 31.667 8.821 1.00 34.59 370 ILE A CA 1
ATOM 3070 C C . ILE A 1 370 ? -17.267 32.684 8.195 1.00 34.59 370 ILE A C 1
ATOM 3072 O O . ILE A 1 370 ? -16.738 33.526 8.920 1.00 34.59 370 ILE A O 1
ATOM 3076 N N . GLU A 1 371 ? -17.118 32.725 6.865 1.00 31.58 371 GLU A N 1
ATOM 3077 C CA . GLU A 1 371 ? -16.336 33.781 6.186 1.00 31.58 371 GLU A CA 1
ATOM 3078 C C . GLU A 1 371 ? -17.051 35.148 6.138 1.00 31.58 371 GLU A C 1
ATOM 3080 O O . GLU A 1 371 ? -16.443 36.150 5.774 1.00 31.58 371 GLU A O 1
ATOM 3085 N N . ALA A 1 372 ? -18.319 35.237 6.559 1.00 30.91 372 ALA A N 1
ATOM 3086 C CA . ALA A 1 372 ? -19.038 36.509 6.674 1.00 30.91 372 ALA A CA 1
ATOM 3087 C C . ALA A 1 372 ? -18.889 37.193 8.054 1.00 30.91 372 ALA A C 1
ATOM 3089 O O . ALA A 1 372 ? -19.452 38.273 8.257 1.00 30.91 372 ALA A O 1
ATOM 3090 N N . LYS A 1 373 ? -18.180 36.582 9.022 1.00 29.20 373 LYS A N 1
ATOM 3091 C CA . LYS A 1 373 ? -18.090 37.090 10.412 1.00 29.20 373 LYS A CA 1
ATOM 3092 C C . LYS A 1 373 ? -16.713 37.002 11.096 1.00 29.20 373 LYS A C 1
ATOM 3094 O O . LYS A 1 373 ? -16.644 37.217 12.308 1.00 29.20 373 LYS A O 1
ATOM 3099 N N . LEU A 1 374 ? -15.630 36.766 10.360 1.00 29.55 374 LEU A N 1
ATOM 3100 C CA . LEU A 1 374 ? -14.244 36.992 10.808 1.00 29.55 374 LEU A CA 1
ATOM 3101 C C . LEU A 1 374 ? -13.545 37.931 9.827 1.00 29.55 374 LEU A C 1
ATOM 3103 O O . LEU A 1 374 ? -12.648 38.672 10.287 1.00 29.55 374 LEU A O 1
#

pLDDT: mean 74.16, std 16.01, range [23.38, 95.38]